Protein AF-A0A1H3CFW6-F1 (afdb_monomer)

Solvent-accessible surface area (backbone atoms only — not comparable to full-atom values): 15745 Å² total; per-residue (Å²): 138,82,84,82,84,81,86,79,82,83,81,81,80,82,81,78,76,84,77,74,71,79,82,72,64,72,71,38,71,25,34,34,40,36,38,48,78,86,46,78,50,73,47,56,18,36,34,30,71,43,81,79,81,12,34,37,38,30,43,72,88,68,60,55,68,91,78,11,64,35,43,35,41,46,50,79,50,93,60,31,26,34,37,36,32,73,71,73,50,68,42,51,66,23,34,54,43,93,56,78,53,26,36,37,32,70,62,35,36,42,31,56,38,40,63,72,59,70,78,67,72,81,46,80,56,69,84,78,79,51,74,73,52,49,71,63,32,42,63,35,39,74,61,92,45,28,36,33,36,36,36,67,49,79,54,42,80,79,49,67,48,32,95,82,34,51,38,40,29,29,35,31,47,33,31,44,30,68,49,79,30,88,77,74,79,72,92,56,79,69,88,87,66,67,52,28,34,80,44,78,48,39,35,32,46,21,86,59,57,34,26,36,50,42,97,88,53,23,30,38,23,45,44,42,48,68,65,52,77,62,43,31,36,53,49,32,52,45,41,55,53,63,43,76,84,55,69,81,48,50,62,62,35,30,60,75,62,70,51,57,71,28,95,54,42,70,41,73,26,78,26,69,70,61,61,30,47,129

Structure (mmCIF, N/CA/C/O backbone):
data_AF-A0A1H3CFW6-F1
#
_entry.id   AF-A0A1H3CFW6-F1
#
loop_
_atom_site.group_PDB
_atom_site.id
_atom_site.type_symbol
_atom_site.label_atom_id
_atom_site.label_alt_id
_atom_site.label_comp_id
_atom_site.label_asym_id
_atom_site.label_entity_id
_atom_site.label_seq_id
_atom_site.pdbx_PDB_ins_code
_atom_site.Cartn_x
_atom_site.Cartn_y
_atom_site.Cartn_z
_atom_site.occupancy
_atom_site.B_iso_or_equiv
_atom_site.auth_seq_id
_atom_site.auth_comp_id
_atom_site.auth_asym_id
_atom_site.auth_atom_id
_atom_site.pdbx_PDB_model_num
ATOM 1 N N . MET A 1 1 ? 77.266 10.808 40.961 1.00 42.78 1 MET A N 1
ATOM 2 C CA . MET A 1 1 ? 76.033 11.608 40.807 1.00 42.78 1 MET A CA 1
ATOM 3 C C . MET A 1 1 ? 75.181 10.918 39.762 1.00 42.78 1 MET A C 1
ATOM 5 O O . MET A 1 1 ? 75.554 10.871 38.600 1.00 42.78 1 MET A O 1
ATOM 9 N N . THR A 1 2 ? 74.154 10.226 40.233 1.00 41.19 2 THR A N 1
ATOM 10 C CA . THR A 1 2 ? 73.303 9.289 39.495 1.00 41.19 2 THR A CA 1
ATOM 11 C C . THR A 1 2 ? 72.239 10.028 38.667 1.00 41.19 2 THR A C 1
ATOM 13 O O . THR A 1 2 ? 71.719 11.045 39.130 1.00 41.19 2 THR A O 1
ATOM 16 N N . PRO A 1 3 ? 71.921 9.562 37.444 1.00 46.06 3 PRO A N 1
ATOM 17 C CA . PRO A 1 3 ? 71.022 10.262 36.530 1.00 46.06 3 PRO A CA 1
ATOM 18 C C . PRO A 1 3 ? 69.547 10.086 36.922 1.00 46.06 3 PRO A C 1
ATOM 20 O O . PRO A 1 3 ? 69.118 9.012 37.344 1.00 46.06 3 PRO A O 1
ATOM 23 N N . ARG A 1 4 ? 68.770 11.165 36.768 1.00 41.88 4 ARG A N 1
ATOM 24 C CA . ARG A 1 4 ? 67.307 11.194 36.927 1.00 41.88 4 ARG A CA 1
ATOM 25 C C . ARG A 1 4 ? 66.632 10.500 35.734 1.00 41.88 4 ARG A C 1
ATOM 27 O O . ARG A 1 4 ? 67.026 10.784 34.604 1.00 41.88 4 ARG A O 1
ATOM 34 N N . PRO A 1 5 ? 65.611 9.652 35.945 1.00 49.28 5 PRO A N 1
ATOM 35 C CA . PRO A 1 5 ? 64.883 9.027 34.852 1.00 49.28 5 PRO A CA 1
ATOM 36 C C . PRO A 1 5 ? 63.850 9.995 34.260 1.00 49.28 5 PRO A C 1
ATOM 38 O O . PRO A 1 5 ? 63.053 10.610 34.968 1.00 49.28 5 PRO A O 1
ATOM 41 N N . THR A 1 6 ? 63.891 10.115 32.938 1.00 48.91 6 THR A N 1
ATOM 42 C CA . THR A 1 6 ? 62.950 10.849 32.094 1.00 48.91 6 THR A CA 1
ATOM 43 C C . THR A 1 6 ? 61.614 10.100 32.051 1.00 48.91 6 THR A C 1
ATOM 45 O O . THR A 1 6 ? 61.552 8.962 31.591 1.00 48.91 6 THR A O 1
ATOM 48 N N . LEU A 1 7 ? 60.542 10.730 32.538 1.00 42.78 7 LEU A N 1
ATOM 49 C CA . LEU A 1 7 ? 59.163 10.250 32.406 1.00 42.78 7 LEU A CA 1
ATOM 50 C C . LEU A 1 7 ? 58.724 10.366 30.939 1.00 42.78 7 LEU A C 1
ATOM 52 O O . LEU A 1 7 ? 58.437 11.459 30.454 1.00 42.78 7 LEU A O 1
ATOM 56 N N . LEU A 1 8 ? 58.685 9.235 30.234 1.00 43.19 8 LEU A N 1
ATOM 57 C CA . LEU A 1 8 ? 58.064 9.112 28.917 1.00 43.19 8 LEU A CA 1
ATOM 58 C C . LEU A 1 8 ? 56.549 8.936 29.123 1.00 43.19 8 LEU A C 1
ATOM 60 O O . LEU A 1 8 ? 56.094 7.885 29.572 1.00 43.19 8 LEU A O 1
ATOM 64 N N . ALA A 1 9 ? 55.770 9.981 28.847 1.00 42.53 9 ALA A N 1
ATOM 65 C CA . ALA A 1 9 ? 54.313 9.916 28.852 1.00 42.53 9 ALA A CA 1
ATOM 66 C C . ALA A 1 9 ? 53.834 9.115 27.629 1.00 42.53 9 ALA A C 1
ATOM 68 O O . ALA A 1 9 ? 53.993 9.548 26.489 1.00 42.53 9 ALA A O 1
ATOM 69 N N . LEU A 1 10 ? 53.275 7.930 27.876 1.00 43.97 10 LEU A N 1
ATOM 70 C CA . LEU A 1 10 ? 52.685 7.057 26.866 1.00 43.97 10 LEU A CA 1
ATOM 71 C C . LEU A 1 10 ? 51.228 7.495 26.620 1.00 43.97 10 LEU A C 1
ATOM 73 O O . LEU A 1 10 ? 50.329 7.153 27.384 1.00 43.97 10 LEU A O 1
ATOM 77 N N . THR A 1 11 ? 50.978 8.275 25.572 1.00 43.88 11 THR A N 1
ATOM 78 C CA . THR A 1 11 ? 49.623 8.570 25.081 1.00 43.88 11 THR A CA 1
ATOM 79 C C . THR A 1 11 ? 49.134 7.410 24.213 1.00 43.88 11 THR A C 1
ATOM 81 O O . THR A 1 11 ? 49.467 7.304 23.036 1.00 43.88 11 THR A O 1
ATOM 84 N N . ILE A 1 12 ? 48.332 6.517 24.797 1.00 49.53 12 ILE A N 1
ATOM 85 C CA . ILE A 1 12 ? 47.592 5.486 24.060 1.00 49.53 12 ILE A CA 1
ATOM 86 C C . ILE A 1 12 ? 46.358 6.155 23.441 1.00 49.53 12 ILE A C 1
ATOM 88 O O . ILE A 1 12 ? 45.386 6.453 24.134 1.00 49.53 12 ILE A O 1
ATOM 92 N N . ALA A 1 13 ? 46.405 6.418 22.135 1.00 46.22 13 ALA A N 1
ATOM 93 C CA . ALA A 1 13 ? 45.241 6.834 21.362 1.00 46.22 13 ALA A CA 1
ATOM 94 C C . ALA A 1 13 ? 44.307 5.629 21.160 1.00 46.22 13 ALA A C 1
ATOM 96 O O . ALA A 1 13 ? 44.616 4.698 20.415 1.00 46.22 13 ALA A O 1
ATOM 97 N N . LEU A 1 14 ? 43.167 5.644 21.852 1.00 42.59 14 LEU A N 1
ATOM 98 C CA . LEU A 1 14 ? 42.096 4.661 21.722 1.00 42.59 14 LEU A CA 1
ATOM 99 C C . LEU A 1 14 ? 41.335 4.920 20.405 1.00 42.59 14 LEU A C 1
ATOM 101 O O . LEU A 1 14 ? 40.397 5.711 20.352 1.00 42.59 14 LEU A O 1
ATOM 105 N N . LEU A 1 15 ? 41.762 4.276 19.318 1.00 42.66 15 LEU A N 1
ATOM 106 C CA . LEU A 1 15 ? 40.992 4.191 18.075 1.00 42.66 15 LEU A CA 1
ATOM 107 C C . LEU A 1 15 ? 39.839 3.200 18.286 1.00 42.66 15 LEU A C 1
ATOM 109 O O . LEU A 1 15 ? 39.981 1.999 18.065 1.00 42.66 15 LEU A O 1
ATOM 113 N N . ALA A 1 16 ? 38.694 3.704 18.750 1.00 44.69 16 ALA A N 1
ATOM 114 C CA . ALA A 1 16 ? 37.444 2.956 18.756 1.00 44.69 16 ALA A CA 1
ATOM 115 C C . ALA A 1 16 ? 36.991 2.741 17.303 1.00 44.69 16 ALA A C 1
ATOM 117 O O . ALA A 1 16 ? 36.474 3.644 16.647 1.00 44.69 16 ALA A O 1
ATOM 118 N N . GLY A 1 17 ? 37.236 1.535 16.789 1.00 39.22 17 GLY A N 1
ATOM 119 C CA . GLY A 1 17 ? 36.729 1.086 15.501 1.00 39.22 17 GLY A CA 1
ATOM 120 C C . GLY A 1 17 ? 35.203 1.066 15.509 1.00 39.22 17 GLY A C 1
ATOM 121 O O . GLY A 1 17 ? 34.589 0.189 16.118 1.00 39.22 17 GLY A O 1
ATOM 122 N N . LEU A 1 18 ? 34.599 2.022 14.804 1.00 42.69 18 LEU A N 1
ATOM 123 C CA . LEU A 1 18 ? 33.200 1.993 14.387 1.00 42.69 18 LEU A CA 1
ATOM 124 C C . LEU A 1 18 ? 33.000 0.798 13.448 1.00 42.69 18 LEU A C 1
ATOM 126 O O . LEU A 1 18 ? 33.097 0.901 12.227 1.00 42.69 18 LEU A O 1
ATOM 130 N N . SER A 1 19 ? 32.749 -0.363 14.043 1.00 38.09 19 SER A N 1
ATOM 131 C CA . SER A 1 19 ? 32.315 -1.565 13.342 1.00 38.09 19 SER A CA 1
ATOM 132 C C . SER A 1 19 ? 30.834 -1.391 13.022 1.00 38.09 19 SER A C 1
ATOM 134 O O . SER A 1 19 ? 29.972 -1.898 13.732 1.00 38.09 19 SER A O 1
ATOM 136 N N . GLY A 1 20 ? 30.529 -0.595 11.996 1.00 35.69 20 GLY A N 1
ATOM 137 C CA . GLY A 1 20 ? 29.178 -0.508 11.459 1.00 35.69 20 GLY A CA 1
ATOM 138 C C . GLY A 1 20 ? 28.797 -1.865 10.881 1.00 35.69 20 GLY A C 1
ATOM 139 O O . GLY A 1 20 ? 29.236 -2.218 9.788 1.00 35.69 20 GLY A O 1
ATOM 140 N N . THR A 1 21 ? 28.009 -2.650 11.613 1.00 35.66 21 THR A N 1
ATOM 141 C CA . THR A 1 21 ? 27.334 -3.809 11.031 1.00 35.66 21 THR A CA 1
ATOM 142 C C . THR A 1 21 ? 26.457 -3.294 9.892 1.00 35.66 21 THR A C 1
ATOM 144 O O . THR A 1 21 ? 25.640 -2.401 10.139 1.00 35.66 21 THR A O 1
ATOM 147 N N . PRO A 1 22 ? 26.606 -3.790 8.651 1.00 35.53 22 PRO A N 1
ATOM 148 C CA . PRO A 1 22 ? 25.714 -3.390 7.578 1.00 35.53 22 PRO A CA 1
ATOM 149 C C . PRO A 1 22 ? 24.291 -3.770 7.986 1.00 35.53 22 PRO A C 1
ATOM 151 O O . PRO A 1 22 ? 24.005 -4.937 8.251 1.00 35.53 22 PRO A O 1
ATOM 154 N N . VAL A 1 23 ? 23.412 -2.772 8.067 1.00 37.81 23 VAL A N 1
ATOM 155 C CA . VAL A 1 23 ? 21.975 -2.981 8.236 1.00 37.81 23 VAL A CA 1
ATOM 156 C C . VAL A 1 23 ? 21.499 -3.726 6.992 1.00 37.81 23 VAL A C 1
ATOM 158 O O . VAL A 1 23 ? 21.349 -3.145 5.918 1.00 37.81 23 VAL A O 1
ATOM 161 N N . VAL A 1 24 ? 21.338 -5.043 7.109 1.00 37.97 24 VAL A N 1
ATOM 162 C CA . VAL A 1 24 ? 20.649 -5.843 6.099 1.00 37.97 24 VAL A CA 1
ATOM 163 C C . VAL A 1 24 ? 19.180 -5.458 6.206 1.00 37.97 24 VAL A C 1
ATOM 165 O O . VAL A 1 24 ? 18.566 -5.664 7.251 1.00 37.97 24 VAL A O 1
ATOM 168 N N . ALA A 1 25 ? 18.638 -4.843 5.155 1.00 42.91 25 ALA A N 1
ATOM 169 C CA . ALA A 1 25 ? 17.231 -4.470 5.110 1.00 42.91 25 ALA A CA 1
ATOM 170 C C . ALA A 1 25 ? 16.357 -5.708 5.372 1.00 42.91 25 ALA A C 1
ATOM 172 O O . ALA A 1 25 ? 16.520 -6.742 4.718 1.00 42.91 25 ALA A O 1
ATOM 173 N N . ALA A 1 26 ? 15.464 -5.614 6.359 1.00 42.38 26 ALA A N 1
ATOM 174 C CA . ALA A 1 26 ? 14.575 -6.707 6.727 1.00 42.38 26 ALA A CA 1
ATOM 175 C C . ALA A 1 26 ? 13.602 -7.038 5.573 1.00 42.38 26 ALA A C 1
ATOM 177 O O . ALA A 1 26 ? 13.196 -6.135 4.838 1.00 42.38 26 ALA A O 1
ATOM 178 N N . PRO A 1 27 ? 13.220 -8.316 5.386 1.00 52.34 27 PRO A N 1
ATOM 179 C CA . PRO A 1 27 ? 12.255 -8.710 4.365 1.00 52.34 27 PRO A CA 1
ATOM 180 C C . PRO A 1 27 ? 10.873 -8.082 4.623 1.00 52.34 27 PRO A C 1
ATOM 182 O O . PRO A 1 27 ? 10.265 -8.306 5.667 1.00 52.34 27 PRO A O 1
ATOM 185 N N . GLN A 1 28 ? 10.373 -7.336 3.643 1.00 63.59 28 GLN A N 1
ATOM 186 C CA . GLN A 1 28 ? 9.093 -6.628 3.627 1.00 63.59 28 GLN A CA 1
ATOM 187 C C . GLN A 1 28 ? 7.981 -7.525 3.065 1.00 63.59 28 GLN A C 1
ATOM 189 O O . GLN A 1 28 ? 8.249 -8.430 2.276 1.00 63.59 28 GLN A O 1
ATOM 194 N N . ALA A 1 29 ? 6.733 -7.305 3.477 1.00 68.56 29 ALA A N 1
ATOM 195 C CA . ALA A 1 29 ? 5.582 -7.975 2.872 1.00 68.56 29 ALA A CA 1
ATOM 196 C C . ALA A 1 29 ? 5.245 -7.323 1.521 1.00 68.56 29 ALA A C 1
ATOM 198 O O . ALA A 1 29 ? 5.252 -6.100 1.419 1.00 68.56 29 ALA A O 1
ATOM 199 N N . ALA A 1 30 ? 4.947 -8.135 0.510 1.00 77.31 30 ALA A N 1
ATOM 200 C CA . ALA A 1 30 ? 4.574 -7.717 -0.839 1.00 77.31 30 ALA A CA 1
ATOM 201 C C . ALA A 1 30 ? 3.538 -8.682 -1.438 1.00 77.31 30 ALA A C 1
ATOM 203 O O . ALA A 1 30 ? 3.341 -9.791 -0.939 1.00 77.31 30 ALA A O 1
ATOM 204 N N . LEU A 1 31 ? 2.892 -8.273 -2.527 1.00 75.81 31 LEU A N 1
ATOM 205 C CA . LEU A 1 31 ? 2.119 -9.152 -3.400 1.00 75.81 31 LEU A CA 1
ATOM 206 C C . LEU A 1 31 ? 2.949 -9.444 -4.647 1.00 75.81 31 LEU A C 1
ATOM 208 O O . LEU A 1 31 ? 3.327 -8.538 -5.392 1.00 75.81 31 LEU A O 1
ATOM 212 N N . CYS A 1 32 ? 3.245 -10.719 -4.868 1.00 84.69 32 CYS A N 1
ATOM 213 C CA . CYS A 1 32 ? 4.001 -11.163 -6.025 1.00 84.69 32 CYS A CA 1
ATOM 214 C C . CYS A 1 32 ? 3.077 -11.798 -7.054 1.00 84.69 32 CYS A C 1
ATOM 216 O O . CYS A 1 32 ? 2.190 -12.580 -6.721 1.00 84.69 32 CYS A O 1
ATOM 218 N N . GLU A 1 33 ? 3.359 -11.521 -8.319 1.00 89.75 33 GLU A N 1
ATOM 219 C CA . GLU A 1 33 ? 2.819 -12.242 -9.461 1.00 89.75 33 GLU A CA 1
ATOM 220 C C . GLU A 1 33 ? 3.987 -12.690 -10.331 1.00 89.75 33 GLU A C 1
ATOM 222 O O . GLU A 1 33 ? 4.760 -11.874 -10.833 1.00 89.75 33 GLU A O 1
ATOM 227 N N . VAL A 1 34 ? 4.124 -13.997 -10.516 1.00 92.31 34 VAL A N 1
ATOM 228 C CA . VAL A 1 34 ? 5.193 -14.599 -11.303 1.00 92.31 34 VAL A CA 1
ATOM 229 C C . VAL A 1 34 ? 4.586 -15.509 -12.354 1.00 92.31 34 VAL A C 1
ATOM 231 O O . VAL A 1 34 ? 3.900 -16.474 -12.033 1.00 92.31 34 VAL A O 1
ATOM 234 N N . THR A 1 35 ? 4.870 -15.233 -13.622 1.00 93.06 35 THR A N 1
ATOM 235 C CA . THR A 1 35 ? 4.550 -16.142 -14.726 1.00 93.06 35 THR A CA 1
ATOM 236 C C . THR A 1 35 ? 5.836 -16.793 -15.204 1.00 93.06 35 THR A C 1
ATOM 238 O O . THR A 1 35 ? 6.727 -16.101 -15.688 1.00 93.06 35 THR A O 1
ATOM 241 N N . LEU A 1 36 ? 5.941 -18.114 -15.079 1.00 91.88 36 LEU A N 1
ATOM 242 C CA . LEU A 1 36 ? 7.114 -18.896 -15.463 1.00 91.88 36 LEU A CA 1
ATOM 243 C C . LEU A 1 36 ? 6.693 -20.034 -16.394 1.00 91.88 36 LEU A C 1
ATOM 245 O O . LEU A 1 36 ? 5.936 -20.916 -15.999 1.00 91.88 36 LEU A O 1
ATOM 249 N N . GLY A 1 37 ? 7.186 -20.026 -17.635 1.00 84.25 37 GLY A N 1
ATOM 250 C CA . GLY A 1 37 ? 6.887 -21.088 -18.607 1.00 84.25 37 GLY A CA 1
ATOM 251 C C . GLY A 1 37 ? 5.387 -21.293 -18.873 1.00 84.25 37 GLY A C 1
ATOM 252 O O . GLY A 1 37 ? 4.967 -22.407 -19.163 1.00 84.25 37 GLY A O 1
ATOM 253 N N . GLY A 1 38 ? 4.578 -20.238 -18.723 1.00 78.00 38 GLY A N 1
ATOM 254 C CA . GLY A 1 38 ? 3.117 -20.280 -18.861 1.00 78.00 38 GLY A CA 1
ATOM 255 C C . GLY A 1 38 ? 2.351 -20.623 -17.578 1.00 78.00 38 GLY A C 1
ATOM 256 O O . GLY A 1 38 ? 1.141 -20.423 -17.538 1.00 78.00 38 GLY A O 1
ATOM 257 N N . ALA A 1 39 ? 3.023 -21.075 -16.515 1.00 82.44 39 ALA A N 1
ATOM 258 C CA . ALA A 1 39 ? 2.408 -21.262 -15.204 1.00 82.44 39 ALA A CA 1
ATOM 259 C C . ALA A 1 39 ? 2.431 -19.951 -14.408 1.00 82.44 39 ALA A C 1
ATOM 261 O O . ALA A 1 39 ? 3.459 -19.274 -14.351 1.00 82.44 39 ALA A O 1
ATOM 262 N N . ARG A 1 40 ? 1.308 -19.613 -13.773 1.00 87.00 40 ARG A N 1
ATOM 263 C CA . ARG A 1 40 ? 1.159 -18.422 -12.934 1.00 87.00 40 ARG A CA 1
ATOM 264 C C . ARG A 1 40 ? 1.236 -18.794 -11.453 1.00 87.00 40 ARG A C 1
ATOM 266 O O . ARG A 1 40 ? 0.593 -19.744 -11.014 1.00 87.00 40 ARG A O 1
ATOM 273 N N . ILE A 1 41 ? 2.025 -18.035 -10.703 1.00 84.75 41 ILE A N 1
ATOM 274 C CA . ILE A 1 41 ? 2.177 -18.116 -9.252 1.00 84.75 41 ILE A CA 1
ATOM 275 C C . ILE A 1 41 ? 1.923 -16.713 -8.712 1.00 84.75 41 ILE A C 1
ATOM 277 O O . ILE A 1 41 ? 2.712 -15.808 -8.967 1.00 84.75 41 ILE A O 1
ATOM 281 N N . ASP A 1 42 ? 0.839 -16.530 -7.972 1.00 80.12 42 ASP A N 1
ATOM 282 C CA . ASP A 1 42 ? 0.505 -15.253 -7.348 1.00 80.12 42 ASP A CA 1
ATOM 283 C C . ASP A 1 42 ? 0.147 -15.410 -5.869 1.00 80.12 42 ASP A C 1
ATOM 285 O O . ASP A 1 42 ? -0.251 -16.493 -5.425 1.00 80.12 42 ASP A O 1
ATOM 289 N N . GLY A 1 43 ? 0.373 -14.346 -5.099 1.00 64.06 43 GLY A N 1
ATOM 290 C CA . GLY A 1 43 ? 0.043 -14.265 -3.678 1.00 64.06 43 GLY A CA 1
ATOM 291 C C . GLY A 1 43 ? 1.069 -13.485 -2.848 1.00 64.06 43 GLY A C 1
ATOM 292 O O . GLY A 1 43 ? 2.013 -12.908 -3.399 1.00 64.06 43 GLY A O 1
ATOM 293 N N . PRO A 1 44 ? 0.900 -13.473 -1.514 1.00 70.06 44 PRO A N 1
ATOM 294 C CA . PRO A 1 44 ? 1.822 -12.813 -0.600 1.00 70.06 44 PRO A CA 1
ATOM 295 C C . PRO A 1 44 ? 3.245 -13.369 -0.696 1.00 70.06 44 PRO A C 1
ATOM 297 O O . PRO A 1 44 ? 3.471 -14.582 -0.804 1.00 70.06 44 PRO A O 1
ATOM 300 N N . CYS A 1 45 ? 4.215 -12.467 -0.650 1.00 79.69 45 CYS A N 1
ATOM 301 C CA . CYS A 1 45 ? 5.624 -12.791 -0.706 1.00 79.69 45 CYS A CA 1
ATOM 302 C C . CYS A 1 45 ? 6.450 -11.883 0.208 1.00 79.69 45 CYS A C 1
ATOM 304 O O . CYS A 1 45 ? 6.116 -10.729 0.475 1.00 79.69 45 CYS A O 1
ATOM 306 N N . ARG A 1 46 ? 7.599 -12.402 0.636 1.00 83.62 46 ARG A N 1
ATOM 307 C CA . ARG A 1 46 ? 8.676 -11.620 1.236 1.00 83.62 46 ARG A CA 1
ATOM 308 C C . ARG A 1 46 ? 9.496 -10.971 0.141 1.00 83.62 46 ARG A C 1
ATOM 310 O O . ARG A 1 46 ? 10.096 -11.684 -0.658 1.00 83.62 46 ARG A O 1
ATOM 317 N N . PHE A 1 47 ? 9.567 -9.651 0.165 1.00 84.81 47 PHE A N 1
ATOM 318 C CA . PHE A 1 47 ? 10.426 -8.821 -0.661 1.00 84.81 47 PHE A CA 1
ATOM 319 C C . PHE A 1 47 ? 11.647 -8.370 0.142 1.00 84.81 47 PHE A C 1
ATOM 321 O O . PHE A 1 47 ? 11.518 -7.802 1.220 1.00 84.81 47 PHE A O 1
ATOM 328 N N . THR A 1 48 ? 12.854 -8.610 -0.356 1.00 85.56 48 THR A N 1
ATOM 329 C CA . THR A 1 48 ? 14.088 -8.128 0.276 1.00 85.56 48 THR A CA 1
ATOM 330 C C . THR A 1 48 ? 14.775 -7.144 -0.665 1.00 85.56 48 THR A C 1
ATOM 332 O O . THR A 1 48 ? 15.342 -7.572 -1.676 1.00 85.56 48 THR A O 1
ATOM 335 N N . PRO A 1 49 ? 14.728 -5.831 -0.379 1.00 78.56 49 PRO A N 1
ATOM 336 C CA . PRO A 1 49 ? 15.380 -4.844 -1.224 1.00 78.56 49 PRO A CA 1
ATOM 337 C C . PRO A 1 49 ? 16.902 -4.983 -1.152 1.00 78.56 49 PRO A C 1
ATOM 339 O O . PRO A 1 49 ? 17.487 -5.275 -0.108 1.00 78.56 49 PRO A O 1
ATOM 342 N N . ARG A 1 50 ? 17.559 -4.735 -2.283 1.00 84.50 50 ARG A N 1
ATOM 343 C CA . ARG A 1 50 ? 19.016 -4.710 -2.438 1.00 84.50 50 ARG A CA 1
ATOM 344 C C . ARG A 1 50 ? 19.447 -3.413 -3.131 1.00 84.50 50 ARG A C 1
ATOM 346 O O . ARG A 1 50 ? 18.641 -2.623 -3.625 1.00 84.50 50 ARG A O 1
ATOM 353 N N . LYS A 1 51 ? 20.757 -3.160 -3.150 1.00 72.69 51 LYS A N 1
ATOM 354 C CA . LYS A 1 51 ? 21.330 -1.920 -3.695 1.00 72.69 51 LYS A CA 1
ATOM 355 C C . LYS A 1 51 ? 20.935 -1.707 -5.166 1.00 72.69 51 LYS A C 1
ATOM 357 O O . LYS A 1 51 ? 20.923 -2.644 -5.965 1.00 72.69 51 LYS A O 1
ATOM 362 N N . GLY A 1 52 ? 20.661 -0.451 -5.525 1.00 73.25 52 GLY A N 1
ATOM 363 C CA . GLY A 1 52 ? 20.411 -0.040 -6.911 1.00 73.25 52 GLY A CA 1
ATOM 364 C C . GLY A 1 52 ? 19.044 -0.452 -7.467 1.00 73.25 52 GLY A C 1
ATOM 365 O O . GLY A 1 52 ? 18.909 -0.581 -8.679 1.00 73.25 52 GLY A O 1
ATOM 366 N N . GLY A 1 53 ? 18.050 -0.696 -6.606 1.00 76.31 53 GLY A N 1
ATOM 367 C CA . GLY A 1 53 ? 16.718 -1.161 -7.018 1.00 76.31 53 GLY A CA 1
ATOM 368 C C . GLY A 1 53 ? 16.657 -2.655 -7.355 1.00 76.31 53 GLY A C 1
ATOM 369 O O . GLY A 1 53 ? 15.641 -3.130 -7.857 1.00 76.31 53 GLY A O 1
ATOM 370 N N . SER A 1 54 ? 17.744 -3.384 -7.091 1.00 87.44 54 SER A N 1
ATOM 371 C CA . SER A 1 54 ? 17.781 -4.847 -7.101 1.00 87.44 54 SER A CA 1
ATOM 372 C C . SER A 1 54 ? 16.958 -5.393 -5.936 1.00 87.44 54 SER A C 1
ATOM 374 O O . SER A 1 54 ? 16.786 -4.708 -4.930 1.00 87.44 54 SER A O 1
ATOM 376 N N . PHE A 1 55 ? 16.475 -6.627 -6.027 1.00 92.06 55 PHE A N 1
ATOM 377 C CA . PHE A 1 55 ? 15.701 -7.235 -4.944 1.00 92.06 55 PHE A CA 1
ATOM 378 C C . PHE A 1 55 ? 15.697 -8.758 -5.011 1.00 92.06 55 PHE A C 1
ATOM 380 O O . PHE A 1 55 ? 16.124 -9.344 -6.007 1.00 92.06 55 PHE A O 1
ATOM 387 N N . ASP A 1 56 ? 15.199 -9.372 -3.944 1.00 94.62 56 ASP A N 1
ATOM 388 C CA . ASP A 1 56 ? 14.840 -10.783 -3.870 1.00 94.62 56 ASP A CA 1
ATOM 389 C C . ASP A 1 56 ? 13.366 -10.948 -3.483 1.00 94.62 56 ASP A C 1
ATOM 391 O O . ASP A 1 56 ? 12.834 -10.135 -2.728 1.00 94.62 56 ASP A O 1
ATOM 395 N N . ILE A 1 57 ? 12.726 -12.023 -3.951 1.00 94.50 57 ILE A N 1
ATOM 396 C CA . ILE A 1 57 ? 11.387 -12.432 -3.512 1.00 94.50 57 ILE A CA 1
ATOM 397 C C . ILE A 1 57 ? 11.319 -13.906 -3.107 1.00 94.50 57 ILE A C 1
ATOM 399 O O . ILE A 1 57 ? 12.020 -14.752 -3.671 1.00 94.50 57 ILE A O 1
ATOM 403 N N . ARG A 1 58 ? 10.430 -14.220 -2.160 1.00 93.56 58 ARG A N 1
ATOM 404 C CA . ARG A 1 58 ? 10.046 -15.585 -1.760 1.00 93.56 58 ARG A CA 1
ATOM 405 C C . ARG A 1 58 ? 8.561 -15.634 -1.405 1.00 93.56 58 ARG A C 1
ATOM 407 O O . ARG A 1 58 ? 8.118 -14.785 -0.643 1.00 93.56 58 ARG A O 1
ATOM 414 N N . MET A 1 59 ? 7.814 -16.624 -1.895 1.00 86.31 59 MET A N 1
ATOM 415 C CA . MET A 1 59 ? 6.398 -16.789 -1.527 1.00 86.31 59 MET A CA 1
ATOM 416 C C . MET A 1 59 ? 6.254 -17.135 -0.040 1.00 86.31 59 MET A C 1
ATOM 418 O O . MET A 1 59 ? 7.012 -17.960 0.474 1.00 86.31 59 MET A O 1
ATOM 422 N N . ASP A 1 60 ? 5.282 -16.531 0.646 1.00 77.81 60 ASP A N 1
ATOM 423 C CA . ASP A 1 60 ? 5.052 -16.786 2.078 1.00 77.81 60 ASP A CA 1
ATOM 424 C C . ASP A 1 60 ? 4.530 -18.204 2.352 1.00 77.81 60 ASP A C 1
ATOM 426 O O . ASP A 1 60 ? 4.832 -18.790 3.389 1.00 77.81 60 ASP A O 1
ATOM 430 N N . ASP A 1 61 ? 3.800 -18.789 1.401 1.00 73.12 61 ASP A N 1
ATOM 431 C CA . ASP A 1 61 ? 3.277 -20.159 1.479 1.00 73.12 61 ASP A CA 1
ATOM 432 C C . ASP A 1 61 ? 4.296 -21.246 1.091 1.00 73.12 61 ASP A C 1
ATOM 434 O O . ASP A 1 61 ? 3.969 -22.433 1.048 1.00 73.12 61 ASP A O 1
ATOM 438 N N . GLY A 1 62 ? 5.539 -20.854 0.795 1.00 80.88 62 GLY A N 1
ATOM 439 C CA . GLY A 1 62 ? 6.620 -21.772 0.447 1.00 80.88 62 GLY A CA 1
ATOM 440 C C . GLY A 1 62 ? 6.578 -22.322 -0.982 1.00 80.88 62 GLY A C 1
ATOM 441 O O . GLY A 1 62 ? 7.428 -23.152 -1.324 1.00 80.88 62 GLY A O 1
ATOM 442 N N . ARG A 1 63 ? 5.649 -21.877 -1.845 1.00 87.31 63 ARG A N 1
ATOM 443 C CA . ARG A 1 63 ? 5.675 -22.231 -3.274 1.00 87.31 63 ARG A CA 1
ATOM 444 C C . ARG A 1 63 ? 6.986 -21.776 -3.926 1.00 87.31 63 ARG A C 1
ATOM 446 O O . ARG A 1 63 ? 7.521 -20.708 -3.636 1.00 87.31 63 ARG A O 1
ATOM 453 N N . ARG A 1 64 ? 7.497 -22.612 -4.836 1.00 91.88 64 ARG A N 1
ATOM 454 C CA . ARG A 1 64 ? 8.786 -22.426 -5.525 1.00 91.88 64 ARG A CA 1
ATOM 455 C C . ARG A 1 64 ? 8.608 -21.959 -6.970 1.00 91.88 64 ARG A C 1
ATOM 457 O O . ARG A 1 64 ? 7.676 -22.368 -7.658 1.00 91.88 64 ARG A O 1
ATOM 464 N N . PHE A 1 65 ? 9.574 -21.196 -7.471 1.00 90.62 65 PHE A N 1
ATOM 465 C CA . PHE A 1 65 ? 9.627 -20.673 -8.838 1.00 90.62 65 PHE A CA 1
ATOM 466 C C . PHE A 1 65 ? 10.342 -21.660 -9.770 1.00 90.62 65 PHE A C 1
ATOM 468 O O . PHE A 1 65 ? 11.529 -21.527 -10.067 1.00 90.62 65 PHE A O 1
ATOM 475 N N . GLY A 1 66 ? 9.636 -22.715 -10.188 1.00 82.44 66 GLY A N 1
ATOM 476 C CA . GLY A 1 66 ? 10.200 -23.744 -11.073 1.00 82.44 66 GLY A CA 1
ATOM 477 C C . GLY A 1 66 ? 11.413 -24.476 -10.485 1.00 82.44 66 GLY A C 1
ATOM 478 O O . GLY A 1 66 ? 12.306 -24.861 -11.239 1.00 82.44 66 GLY A O 1
ATOM 479 N N . GLY A 1 67 ? 11.449 -24.633 -9.158 1.00 86.62 67 GLY A N 1
ATOM 480 C CA . GLY A 1 67 ? 12.537 -25.265 -8.401 1.00 86.62 67 GLY A CA 1
ATOM 481 C C . GLY A 1 67 ? 13.259 -24.315 -7.442 1.00 86.62 67 GLY A C 1
ATOM 482 O O . GLY A 1 67 ? 13.709 -24.751 -6.385 1.00 86.62 67 GLY A O 1
ATOM 483 N N . ALA A 1 68 ? 13.289 -23.014 -7.741 1.00 91.94 68 ALA A N 1
ATOM 484 C CA . ALA A 1 68 ? 13.929 -22.015 -6.889 1.00 91.94 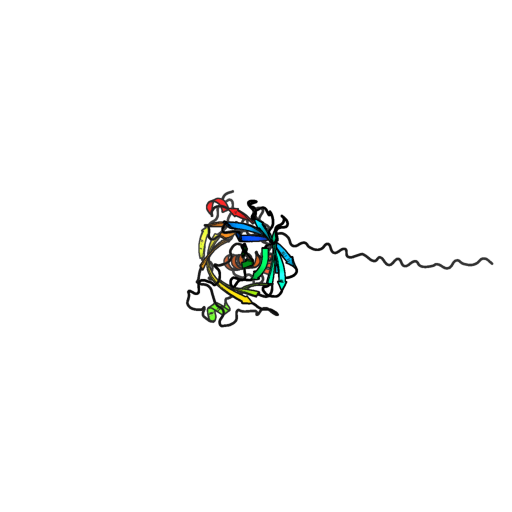68 ALA A CA 1
ATOM 485 C C . ALA A 1 68 ? 13.037 -21.596 -5.705 1.00 91.94 68 ALA A C 1
ATOM 487 O O . ALA A 1 68 ? 11.858 -21.301 -5.880 1.00 91.94 68 ALA A O 1
ATOM 488 N N . GLU A 1 69 ? 13.601 -21.512 -4.499 1.00 93.88 69 GLU A N 1
ATOM 489 C CA . GLU A 1 69 ? 12.922 -20.941 -3.320 1.00 93.88 69 GLU A CA 1
ATOM 490 C C . GLU A 1 69 ? 12.887 -19.414 -3.343 1.00 93.88 69 GLU A C 1
ATOM 492 O O . GLU A 1 69 ? 11.996 -18.800 -2.762 1.00 93.88 69 GLU A O 1
ATOM 497 N N . ARG A 1 70 ? 13.881 -18.801 -3.987 1.00 96.06 70 ARG A N 1
ATOM 498 C CA . ARG A 1 70 ? 14.030 -17.353 -4.085 1.00 96.06 70 ARG A CA 1
ATOM 499 C C . ARG A 1 70 ? 14.294 -16.969 -5.526 1.00 96.06 70 ARG A C 1
ATOM 501 O O . ARG A 1 70 ? 15.063 -17.643 -6.214 1.00 96.06 70 ARG A O 1
ATOM 508 N N . LEU A 1 71 ? 13.683 -15.875 -5.94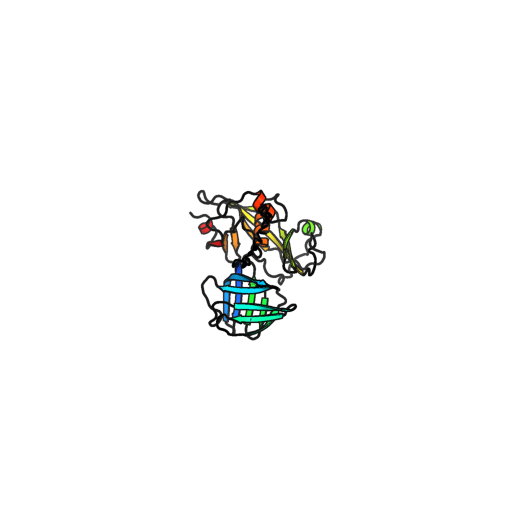9 1.00 96.56 71 LEU A N 1
ATOM 509 C CA . LEU A 1 71 ? 13.928 -15.249 -7.238 1.00 96.56 71 LEU A CA 1
ATOM 510 C C . LEU A 1 71 ? 14.560 -13.878 -7.003 1.00 96.56 71 LEU A C 1
ATOM 512 O O . LEU A 1 71 ? 14.100 -13.120 -6.155 1.00 96.56 71 LEU A O 1
ATOM 516 N N . SER A 1 72 ? 15.630 -13.592 -7.729 1.00 96.56 72 SER A N 1
ATOM 517 C CA . SER A 1 72 ? 16.477 -12.415 -7.557 1.00 96.56 72 SER A CA 1
ATOM 518 C C . SER A 1 72 ? 16.472 -11.589 -8.833 1.00 96.56 72 SER A C 1
ATOM 520 O O . SER A 1 72 ? 16.683 -12.131 -9.921 1.00 96.56 72 SER A O 1
ATOM 522 N N . LEU A 1 73 ? 16.268 -10.281 -8.698 1.00 96.94 73 LEU A N 1
ATOM 523 C CA . LEU A 1 73 ? 16.525 -9.300 -9.746 1.00 96.94 73 LEU A CA 1
ATOM 524 C C . LEU A 1 73 ? 17.771 -8.493 -9.382 1.00 96.94 73 LEU A C 1
ATOM 526 O O . LEU A 1 73 ? 17.781 -7.812 -8.357 1.00 96.94 73 LEU A O 1
ATOM 530 N N . ASP A 1 74 ? 18.780 -8.514 -10.249 1.00 94.31 74 ASP A N 1
ATOM 531 C CA . ASP A 1 74 ? 19.924 -7.601 -10.200 1.00 94.31 74 ASP A CA 1
ATOM 532 C C . ASP A 1 74 ? 19.742 -6.505 -11.252 1.00 94.31 74 ASP A C 1
ATOM 534 O O . ASP A 1 74 ? 19.780 -6.775 -12.455 1.00 94.31 74 ASP A O 1
ATOM 538 N N . VAL A 1 75 ? 19.537 -5.259 -10.830 1.00 91.12 75 VAL A N 1
ATOM 539 C CA . VAL A 1 75 ? 19.417 -4.120 -11.748 1.00 91.12 75 VAL A CA 1
ATOM 540 C C . VAL A 1 75 ? 20.806 -3.725 -12.240 1.00 91.12 75 VAL A C 1
ATOM 542 O O . VAL A 1 75 ? 21.695 -3.387 -11.464 1.00 91.12 75 VAL A O 1
ATOM 545 N N . THR A 1 76 ? 20.990 -3.746 -13.559 1.00 90.25 76 THR A N 1
ATOM 546 C CA . THR A 1 76 ? 22.273 -3.459 -14.220 1.00 90.25 76 THR A CA 1
ATOM 547 C C . THR A 1 76 ? 22.277 -2.111 -14.945 1.00 90.25 76 THR A C 1
ATOM 549 O O . THR A 1 76 ? 23.281 -1.730 -15.539 1.00 90.25 76 THR A O 1
ATOM 552 N N . GLY A 1 77 ? 21.148 -1.399 -14.967 1.00 79.69 77 GLY A N 1
ATOM 553 C CA . GLY A 1 77 ? 21.017 -0.066 -15.552 1.00 79.69 77 GLY A CA 1
ATOM 554 C C . GLY A 1 77 ? 19.557 0.367 -15.677 1.00 79.69 77 GLY A C 1
ATOM 555 O O . GLY A 1 77 ? 18.646 -0.391 -15.345 1.00 79.69 77 GLY A O 1
ATOM 556 N N . LYS A 1 78 ? 19.311 1.579 -16.194 1.00 84.12 78 LYS A N 1
ATOM 557 C CA . LYS A 1 78 ? 17.944 2.112 -16.350 1.00 84.12 78 LYS A CA 1
ATOM 558 C C . LYS A 1 78 ? 17.059 1.129 -17.133 1.00 84.12 78 LYS A C 1
ATOM 560 O O . LYS A 1 78 ? 17.372 0.781 -18.274 1.00 84.12 78 LYS A O 1
ATOM 565 N N . GLY A 1 79 ? 15.997 0.648 -16.480 1.00 85.56 79 GLY A N 1
ATOM 566 C CA . GLY A 1 79 ? 15.036 -0.317 -17.030 1.00 85.56 79 GLY A CA 1
ATOM 567 C C . GLY A 1 79 ? 15.619 -1.682 -17.424 1.00 85.56 79 GLY A C 1
ATOM 568 O O . GLY A 1 79 ? 14.982 -2.412 -18.184 1.00 85.56 79 GLY A O 1
ATOM 569 N N . ARG A 1 80 ? 16.831 -2.028 -16.966 1.00 94.56 80 ARG A N 1
ATOM 570 C CA . ARG A 1 80 ? 17.549 -3.259 -17.331 1.00 94.56 80 ARG A CA 1
ATOM 571 C C . ARG A 1 80 ? 18.073 -3.984 -16.099 1.00 94.56 80 ARG A C 1
ATOM 573 O O . ARG A 1 80 ? 18.653 -3.367 -15.212 1.00 94.56 80 ARG A O 1
ATOM 580 N N . GLY A 1 81 ? 17.926 -5.301 -16.089 1.00 95.38 81 GLY A N 1
ATOM 581 C CA . GLY A 1 81 ? 18.454 -6.148 -15.030 1.00 95.38 81 GLY A CA 1
ATOM 582 C C . GLY A 1 81 ? 18.692 -7.579 -15.485 1.00 95.38 81 GLY A C 1
ATOM 583 O O . GLY A 1 81 ? 18.629 -7.886 -16.678 1.00 95.38 81 GLY A O 1
ATOM 584 N N . ARG A 1 82 ? 18.965 -8.460 -14.529 1.00 96.62 82 ARG A N 1
ATOM 585 C CA . ARG A 1 82 ? 19.115 -9.903 -14.715 1.00 96.62 82 ARG A CA 1
ATOM 586 C C . ARG A 1 82 ? 18.261 -10.627 -13.685 1.00 96.62 82 ARG A C 1
ATOM 588 O O . ARG A 1 82 ? 18.282 -10.254 -12.518 1.00 96.62 82 ARG A O 1
ATOM 595 N N . LEU A 1 83 ? 17.525 -11.642 -14.132 1.00 96.12 83 LEU A N 1
ATOM 596 C CA . LEU A 1 83 ? 16.716 -12.494 -13.262 1.00 96.12 83 LEU A CA 1
ATOM 597 C C . LEU A 1 83 ? 17.397 -13.849 -13.055 1.00 96.12 83 LEU A C 1
ATOM 599 O O . LEU A 1 83 ? 17.814 -14.497 -14.024 1.00 96.12 83 LEU A O 1
ATOM 603 N N . SER A 1 84 ? 17.485 -14.280 -11.799 1.00 95.62 84 SER A N 1
ATOM 604 C CA . SER A 1 84 ? 18.076 -15.560 -11.399 1.00 95.62 84 SER A CA 1
ATOM 605 C C . SER A 1 84 ? 17.333 -16.209 -10.238 1.00 95.62 84 SER A C 1
ATOM 607 O O . SER A 1 84 ? 16.676 -15.534 -9.452 1.00 95.62 84 SER A O 1
ATOM 609 N N . GLY A 1 85 ? 17.418 -17.533 -10.148 1.00 95.62 85 GLY A N 1
ATOM 610 C CA . GLY A 1 85 ? 16.831 -18.333 -9.080 1.00 95.62 85 GLY A CA 1
ATOM 611 C C . GLY A 1 85 ? 17.894 -18.790 -8.087 1.00 95.62 85 GLY A C 1
ATOM 612 O O . GLY A 1 85 ? 19.068 -18.928 -8.430 1.00 95.62 85 GLY A O 1
ATOM 613 N N . SER A 1 86 ? 17.485 -19.078 -6.853 1.00 95.50 86 SER A N 1
ATOM 614 C CA . SER A 1 86 ? 18.364 -19.680 -5.840 1.00 95.50 86 SER A CA 1
ATOM 615 C C . SER A 1 86 ? 18.861 -21.085 -6.200 1.00 95.50 86 SER A C 1
ATOM 617 O O . SER A 1 86 ? 19.769 -21.588 -5.550 1.00 95.50 86 SER A O 1
ATOM 619 N N . ASP A 1 87 ? 18.262 -21.723 -7.206 1.00 92.31 87 ASP A N 1
ATOM 620 C CA . ASP A 1 87 ? 18.684 -23.000 -7.792 1.00 92.31 87 ASP A CA 1
ATOM 621 C C . ASP A 1 87 ? 19.823 -22.846 -8.823 1.00 92.31 87 ASP A C 1
ATOM 623 O O . ASP A 1 87 ? 20.250 -23.825 -9.429 1.00 92.31 87 ASP A O 1
ATOM 627 N N . GLY A 1 88 ? 20.311 -21.619 -9.042 1.00 91.38 88 GLY A N 1
ATOM 628 C CA . GLY A 1 88 ? 21.354 -21.300 -10.017 1.00 91.38 88 GLY A CA 1
ATOM 629 C C . GLY A 1 88 ? 20.835 -21.071 -11.439 1.00 91.38 88 GLY A C 1
ATOM 630 O O . GLY A 1 88 ? 21.619 -20.716 -12.323 1.00 91.38 88 GLY A O 1
ATOM 631 N N . ARG A 1 89 ? 19.527 -21.222 -11.694 1.00 92.62 89 ARG A N 1
ATOM 632 C CA . ARG A 1 89 ? 18.939 -20.914 -13.002 1.00 92.62 89 ARG A CA 1
ATOM 633 C C . ARG A 1 89 ? 19.024 -19.415 -13.281 1.00 92.62 89 ARG A C 1
ATOM 635 O O . ARG A 1 89 ? 18.821 -18.586 -12.396 1.00 92.62 89 ARG A O 1
ATOM 642 N N . THR A 1 90 ? 19.269 -19.053 -14.539 1.00 93.12 90 THR A N 1
ATOM 643 C CA . THR A 1 90 ? 19.217 -17.658 -14.996 1.00 93.12 90 THR A CA 1
ATOM 644 C C . THR A 1 90 ? 18.271 -17.523 -16.182 1.00 93.12 90 THR A C 1
ATOM 646 O O . THR A 1 90 ? 18.248 -18.380 -17.062 1.00 93.12 90 THR A O 1
ATOM 649 N N . TRP A 1 91 ? 17.500 -16.436 -16.211 1.00 92.88 91 TRP A N 1
ATOM 650 C CA . TRP A 1 91 ? 16.564 -16.115 -17.300 1.00 92.88 91 TRP A CA 1
ATOM 651 C C . TRP A 1 91 ? 17.100 -15.029 -18.242 1.00 92.88 91 TRP A C 1
ATOM 653 O O . TRP A 1 91 ? 16.391 -14.523 -19.108 1.00 92.88 91 TRP A O 1
ATOM 663 N N . GLY A 1 92 ? 18.380 -14.679 -18.097 1.00 89.06 92 GLY A N 1
ATOM 664 C CA . GLY A 1 92 ? 19.046 -13.680 -18.925 1.00 89.06 92 GLY A CA 1
ATOM 665 C C . GLY A 1 92 ? 18.642 -12.248 -18.574 1.00 89.06 92 GLY A C 1
ATOM 666 O O . GLY A 1 92 ? 18.400 -11.916 -17.412 1.00 89.06 92 GLY A O 1
ATOM 667 N N . THR A 1 93 ? 18.650 -11.374 -19.582 1.00 94.12 93 THR A N 1
ATOM 668 C CA . THR A 1 93 ? 18.348 -9.949 -19.413 1.00 94.12 93 THR A CA 1
ATOM 669 C C . THR A 1 93 ? 16.857 -9.729 -19.185 1.00 94.12 93 THR A C 1
ATOM 671 O O . THR A 1 93 ? 16.034 -10.111 -20.011 1.00 94.12 93 THR A O 1
ATOM 674 N N . ALA A 1 94 ? 16.537 -9.032 -18.101 1.00 96.69 94 ALA A N 1
ATOM 675 C CA . ALA A 1 94 ? 15.205 -8.559 -17.779 1.00 96.69 94 ALA A CA 1
ATOM 676 C C . ALA A 1 94 ? 15.030 -7.082 -18.160 1.00 96.69 94 ALA A C 1
ATOM 678 O O . ALA A 1 94 ? 15.964 -6.276 -18.056 1.00 96.69 94 ALA A O 1
ATOM 679 N N . ARG A 1 95 ? 13.819 -6.715 -18.580 1.00 96.25 95 ARG A N 1
ATOM 680 C CA . ARG A 1 95 ? 13.406 -5.339 -18.873 1.00 96.25 95 ARG A CA 1
ATOM 681 C C . ARG A 1 95 ? 12.255 -4.927 -17.970 1.00 96.25 95 ARG A C 1
ATOM 683 O O . ARG A 1 95 ? 11.284 -5.678 -17.847 1.00 96.25 95 ARG A O 1
ATOM 690 N N . ARG A 1 96 ? 12.351 -3.730 -17.386 1.00 92.69 96 ARG A N 1
ATOM 691 C CA . ARG A 1 96 ? 11.229 -3.118 -16.666 1.00 92.69 96 ARG A CA 1
ATOM 692 C C . ARG A 1 96 ? 10.101 -2.855 -17.664 1.00 92.69 96 ARG A C 1
ATOM 694 O O . ARG A 1 96 ? 10.367 -2.391 -18.774 1.00 92.69 96 ARG A O 1
ATOM 701 N N . GLN A 1 97 ? 8.884 -3.228 -17.296 1.00 90.56 97 GLN A N 1
ATOM 702 C CA . GLN A 1 97 ? 7.696 -3.057 -18.126 1.00 90.56 97 GLN A CA 1
ATOM 703 C C . GLN A 1 97 ? 7.094 -1.659 -17.938 1.00 90.56 97 GLN A C 1
ATOM 705 O O . GLN A 1 97 ? 7.554 -0.885 -17.100 1.00 90.56 97 GLN A O 1
ATOM 710 N N . ALA A 1 98 ? 6.070 -1.337 -18.737 1.00 72.62 98 ALA A N 1
ATOM 711 C CA . ALA A 1 98 ? 5.295 -0.105 -18.569 1.00 72.62 98 ALA A CA 1
ATOM 712 C C . ALA A 1 98 ? 4.629 -0.047 -17.186 1.00 72.62 98 ALA A C 1
ATOM 714 O O . ALA A 1 98 ? 4.592 1.000 -16.549 1.00 72.62 98 ALA A O 1
ATOM 715 N N . ASP A 1 99 ? 4.164 -1.200 -16.705 1.00 69.56 99 ASP A N 1
ATOM 716 C CA . ASP A 1 99 ? 3.851 -1.391 -15.298 1.00 69.56 99 ASP A CA 1
ATOM 717 C C . ASP A 1 99 ? 5.167 -1.445 -14.514 1.00 69.56 99 ASP A C 1
ATOM 719 O O . ASP A 1 99 ? 5.906 -2.431 -14.582 1.00 69.56 99 ASP A O 1
ATOM 723 N N . GLY A 1 100 ? 5.495 -0.354 -13.820 1.00 76.88 100 GLY A N 1
ATOM 724 C CA . GLY A 1 100 ? 6.774 -0.174 -13.133 1.00 76.88 100 GLY A CA 1
ATOM 725 C C . GLY A 1 100 ? 7.070 -1.232 -12.065 1.00 76.88 100 GLY A C 1
ATOM 726 O O . GLY A 1 100 ? 8.241 -1.425 -11.732 1.00 76.88 100 GLY A O 1
ATOM 727 N N . ALA A 1 101 ? 6.052 -1.952 -11.584 1.00 83.00 101 ALA A N 1
ATOM 728 C CA . ALA A 1 101 ? 6.186 -3.081 -10.664 1.00 83.00 101 ALA A CA 1
ATOM 729 C C . ALA A 1 101 ? 6.709 -4.359 -11.345 1.00 83.00 101 ALA A C 1
ATOM 731 O O . ALA A 1 101 ? 7.169 -5.281 -10.669 1.00 83.00 101 ALA A O 1
ATOM 732 N N . CYS A 1 102 ? 6.641 -4.427 -12.677 1.00 90.44 102 CYS A N 1
ATOM 733 C CA . CYS A 1 102 ? 6.865 -5.638 -13.452 1.00 90.44 102 CYS A CA 1
ATOM 734 C C . CYS A 1 102 ? 8.192 -5.630 -14.221 1.00 90.44 102 CYS A C 1
ATOM 736 O O . CYS A 1 102 ? 8.617 -4.639 -14.822 1.00 90.44 102 CYS A O 1
ATOM 738 N N . TRP A 1 103 ? 8.816 -6.802 -14.272 1.00 96.38 103 TRP A N 1
ATOM 739 C CA . TRP A 1 103 ? 10.021 -7.100 -15.032 1.00 96.38 103 TRP A CA 1
ATOM 740 C C . TRP A 1 103 ? 9.808 -8.358 -15.864 1.00 96.38 103 TRP A C 1
ATOM 742 O O . TRP A 1 103 ? 9.314 -9.366 -15.362 1.00 96.38 103 TRP A O 1
ATOM 752 N N . ALA A 1 104 ? 10.211 -8.316 -17.133 1.00 96.50 104 ALA A N 1
ATOM 753 C CA . ALA A 1 104 ? 10.104 -9.457 -18.036 1.00 96.50 104 ALA A CA 1
ATOM 754 C C . ALA A 1 104 ? 11.472 -9.874 -18.572 1.00 96.50 104 ALA A C 1
ATOM 756 O O . ALA A 1 104 ? 12.268 -9.033 -18.996 1.00 96.50 104 ALA A O 1
ATOM 757 N N . ALA A 1 105 ? 11.711 -11.178 -18.578 1.00 95.56 105 ALA A N 1
ATOM 758 C CA . ALA A 1 105 ? 12.816 -11.862 -19.231 1.00 95.56 105 ALA A CA 1
ATOM 759 C C . ALA A 1 105 ? 12.260 -13.031 -20.065 1.00 95.56 105 ALA A C 1
ATOM 761 O O . ALA A 1 105 ? 11.053 -13.280 -20.096 1.00 95.56 105 ALA A O 1
ATOM 762 N N . THR A 1 106 ? 13.124 -13.764 -20.764 1.00 91.69 106 THR A N 1
ATOM 763 C CA . THR A 1 106 ? 12.679 -14.881 -21.607 1.00 91.69 106 THR A CA 1
ATOM 764 C C . THR A 1 106 ? 11.985 -15.958 -20.768 1.00 91.69 106 THR A C 1
ATOM 766 O O . THR A 1 106 ? 12.612 -16.596 -19.924 1.00 91.69 106 THR A O 1
ATOM 769 N N . GLY A 1 107 ? 10.687 -16.167 -21.011 1.00 89.56 107 GLY A N 1
ATOM 770 C CA . GLY A 1 107 ? 9.880 -17.185 -20.328 1.00 89.56 107 GLY A CA 1
ATOM 771 C C . GLY A 1 107 ? 9.572 -16.892 -18.855 1.00 89.56 107 GLY A C 1
ATOM 772 O O . GLY A 1 107 ? 9.090 -17.794 -18.166 1.00 89.56 107 GLY A O 1
ATOM 773 N N . LEU A 1 108 ? 9.849 -15.672 -18.378 1.00 94.62 108 LEU A N 1
ATOM 774 C CA . LEU A 1 108 ? 9.617 -15.244 -17.002 1.00 94.62 108 LEU A CA 1
ATOM 775 C C . LEU A 1 108 ? 9.107 -13.799 -16.954 1.00 94.62 108 LEU A C 1
ATOM 777 O O . LEU A 1 108 ? 9.748 -12.885 -17.472 1.00 94.62 108 LEU A O 1
ATOM 781 N N . THR A 1 109 ? 8.017 -13.578 -16.233 1.00 95.94 109 THR A N 1
ATOM 782 C CA . THR A 1 109 ? 7.583 -12.248 -15.797 1.00 95.94 109 THR A CA 1
ATOM 783 C C . THR A 1 109 ? 7.437 -12.260 -14.287 1.00 95.94 109 THR A C 1
ATOM 785 O O . THR A 1 109 ? 6.876 -13.206 -13.744 1.00 95.94 109 THR A O 1
ATOM 788 N N . VAL A 1 110 ? 7.949 -11.231 -13.618 1.00 95.06 110 VAL A N 1
ATOM 789 C CA . VAL A 1 110 ? 7.786 -11.015 -12.179 1.00 95.06 110 VAL A CA 1
ATOM 790 C C . VAL A 1 110 ? 7.264 -9.607 -11.948 1.00 95.06 110 VAL A C 1
ATOM 792 O O . VAL A 1 110 ? 7.864 -8.643 -12.415 1.00 95.06 110 VAL A O 1
ATOM 795 N N . CYS A 1 111 ? 6.163 -9.495 -11.222 1.00 90.88 111 CYS A N 1
ATOM 796 C CA . CYS A 1 111 ? 5.643 -8.247 -10.697 1.00 90.88 111 CYS A CA 1
ATOM 797 C C . CYS A 1 111 ? 5.689 -8.311 -9.176 1.00 90.88 111 CYS A C 1
ATOM 799 O O . CYS A 1 111 ? 5.282 -9.315 -8.588 1.00 90.88 111 CYS A O 1
ATOM 801 N N . VAL A 1 112 ? 6.190 -7.250 -8.553 1.00 89.06 112 VAL A N 1
ATOM 802 C CA . VAL A 1 112 ? 6.200 -7.110 -7.097 1.00 89.06 112 VAL A CA 1
ATOM 803 C C . VAL A 1 112 ? 5.482 -5.823 -6.751 1.00 89.06 112 VAL A C 1
ATOM 805 O O . VAL A 1 112 ? 5.889 -4.755 -7.204 1.00 89.06 112 VAL A O 1
ATOM 808 N N . ARG A 1 113 ? 4.400 -5.954 -5.994 1.00 81.00 113 ARG A N 1
ATOM 809 C CA . ARG A 1 113 ? 3.506 -4.864 -5.615 1.00 81.00 113 ARG A CA 1
ATOM 810 C C . ARG A 1 113 ? 3.470 -4.704 -4.113 1.00 81.00 113 ARG A C 1
ATOM 812 O O . ARG A 1 113 ? 3.652 -5.681 -3.379 1.00 81.00 113 ARG A O 1
ATOM 819 N N . ASP A 1 114 ? 3.187 -3.493 -3.673 1.00 69.31 114 ASP A N 1
ATOM 820 C CA . ASP A 1 114 ? 2.940 -3.245 -2.265 1.00 69.31 114 ASP A CA 1
ATOM 821 C C . ASP A 1 114 ? 1.602 -3.907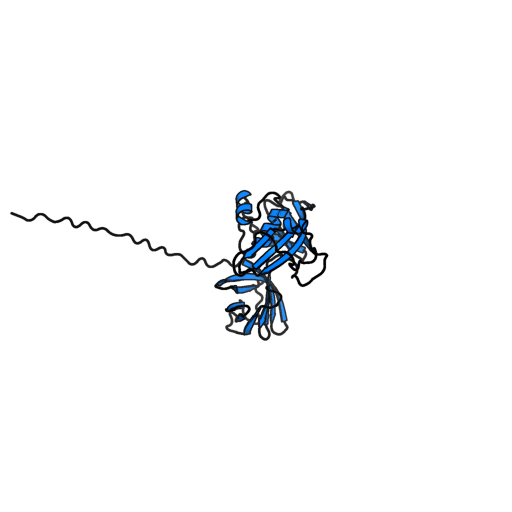 -1.869 1.00 69.31 114 ASP A C 1
ATOM 823 O O . ASP A 1 114 ? 0.647 -3.930 -2.657 1.00 69.31 114 ASP A O 1
ATOM 827 N N . PRO A 1 115 ? 1.488 -4.497 -0.666 1.00 56.81 115 PRO A N 1
ATOM 828 C CA . PRO A 1 115 ? 0.208 -4.977 -0.163 1.00 56.81 115 PRO A CA 1
ATOM 829 C C . PRO A 1 115 ? -0.740 -3.780 -0.014 1.00 56.81 115 PRO A C 1
ATOM 831 O O . PRO A 1 115 ? -0.444 -2.840 0.724 1.00 56.81 115 PRO A O 1
ATOM 834 N N . GLY A 1 116 ? -1.867 -3.793 -0.730 1.00 51.84 116 GLY A N 1
ATOM 835 C CA . GLY A 1 116 ? -2.774 -2.641 -0.798 1.00 51.84 116 GLY A CA 1
ATOM 836 C C . GLY A 1 116 ? -2.419 -1.605 -1.873 1.00 51.84 116 GLY A C 1
ATOM 837 O O . GLY A 1 116 ? -2.941 -0.485 -1.820 1.00 51.84 116 GLY A O 1
ATOM 838 N N . ASP A 1 117 ? -1.561 -1.956 -2.843 1.00 53.81 117 ASP A N 1
ATOM 839 C CA . ASP A 1 117 ? -1.415 -1.179 -4.073 1.00 53.81 117 ASP A CA 1
ATOM 840 C C . ASP A 1 117 ? -2.788 -0.982 -4.724 1.00 53.81 117 ASP A C 1
ATOM 842 O O . ASP A 1 117 ? -3.541 -1.927 -4.980 1.00 53.81 117 ASP A O 1
ATOM 846 N N . ALA A 1 118 ? -3.097 0.280 -5.006 1.00 47.97 118 ALA A N 1
ATOM 847 C CA . ALA A 1 118 ? -4.203 0.644 -5.870 1.00 47.97 118 ALA A CA 1
ATOM 848 C C . ALA A 1 118 ? -4.053 -0.079 -7.222 1.00 47.97 118 ALA A C 1
ATOM 850 O O . ALA A 1 118 ? -2.920 -0.304 -7.667 1.00 47.97 118 ALA A O 1
ATOM 851 N N . PRO A 1 119 ? -5.158 -0.431 -7.907 1.00 44.31 119 PRO A N 1
ATOM 852 C CA . PRO A 1 119 ? -5.070 -1.024 -9.235 1.00 44.31 119 PRO A CA 1
ATOM 853 C C . PRO A 1 119 ? -4.146 -0.176 -10.114 1.00 44.31 119 PRO A C 1
ATOM 855 O O . PRO A 1 119 ? -4.224 1.056 -10.091 1.00 44.31 119 PRO A O 1
ATOM 858 N N . ALA A 1 120 ? -3.247 -0.844 -10.849 1.00 40.78 120 ALA A N 1
ATOM 859 C CA . ALA A 1 120 ? -2.293 -0.193 -11.740 1.00 40.78 120 ALA A CA 1
ATOM 860 C C . ALA A 1 120 ? -2.998 0.898 -12.563 1.00 40.78 120 ALA A C 1
ATOM 862 O O . ALA A 1 120 ? -4.158 0.729 -12.950 1.00 40.78 120 ALA A O 1
ATOM 863 N N . ALA A 1 121 ? -2.285 1.978 -12.898 1.00 40.34 121 ALA A N 1
ATOM 864 C CA . ALA A 1 121 ? -2.763 3.102 -13.718 1.00 40.34 121 ALA A CA 1
ATOM 865 C C . ALA A 1 121 ? -3.245 2.716 -15.149 1.00 40.34 121 ALA A C 1
ATOM 867 O O . ALA A 1 121 ? -3.375 3.563 -16.028 1.00 40.34 121 ALA A O 1
ATOM 868 N N . GLY A 1 122 ? -3.514 1.432 -15.406 1.00 35.25 122 GLY A N 1
ATOM 869 C CA . GLY A 1 122 ? -4.043 0.865 -16.638 1.00 35.25 122 GLY A CA 1
ATOM 870 C C . GLY A 1 122 ? -5.550 1.031 -16.844 1.00 35.25 122 GLY A C 1
ATOM 871 O O . GLY A 1 122 ? -6.006 0.837 -17.967 1.00 35.25 122 GLY A O 1
ATOM 872 N N . SER A 1 123 ? -6.337 1.445 -15.845 1.00 42.81 123 SER A N 1
ATOM 873 C CA . SER A 1 123 ? -7.715 1.891 -16.094 1.00 42.81 123 SER A CA 1
ATOM 874 C C . SER A 1 123 ? -7.761 3.416 -16.198 1.00 42.81 123 SER A C 1
ATOM 876 O O . SER A 1 123 ? -8.205 4.100 -15.273 1.00 42.81 123 SER A O 1
ATOM 878 N N . ARG A 1 124 ? -7.307 3.964 -17.335 1.00 48.03 124 ARG A N 1
ATOM 879 C CA . ARG A 1 124 ? -7.717 5.315 -17.748 1.00 48.03 124 ARG A CA 1
ATOM 880 C C . ARG A 1 124 ? -9.242 5.322 -17.806 1.00 48.03 124 ARG A C 1
ATOM 882 O O . ARG A 1 124 ? -9.833 4.718 -18.696 1.00 48.03 124 ARG A O 1
ATOM 889 N N . GLY A 1 125 ? -9.875 5.937 -16.817 1.00 46.53 125 GLY A N 1
ATOM 890 C CA . GLY A 1 125 ? -11.313 5.800 -16.627 1.00 46.53 125 GLY A CA 1
ATOM 891 C C . GLY A 1 125 ? -11.822 6.728 -15.541 1.00 46.53 125 GLY A C 1
ATOM 892 O O . GLY A 1 125 ? -12.160 6.291 -14.449 1.00 46.53 125 GLY A O 1
ATOM 893 N N . GLY A 1 126 ? -11.856 8.024 -15.830 1.00 56.91 126 GLY A N 1
ATOM 894 C CA . GLY A 1 126 ? -12.445 9.015 -14.938 1.00 56.91 126 GLY A CA 1
ATOM 895 C C . GLY A 1 126 ? -12.150 10.437 -15.392 1.00 56.91 126 GLY A C 1
ATOM 896 O O . GLY A 1 126 ? -11.156 10.689 -16.071 1.00 56.91 126 GLY A O 1
ATOM 897 N N . THR A 1 127 ? -13.012 11.381 -15.015 1.00 68.19 127 THR A N 1
ATOM 898 C CA . THR A 1 127 ? -12.722 12.811 -15.171 1.00 68.19 127 THR A CA 1
ATOM 899 C C . THR A 1 127 ? -11.454 13.142 -14.377 1.00 68.19 127 THR A C 1
ATOM 901 O O . THR A 1 127 ? -11.404 12.777 -13.194 1.00 68.19 127 THR A O 1
ATOM 904 N N . PRO A 1 128 ? -10.444 13.810 -14.970 1.00 74.94 128 PRO A N 1
ATOM 905 C CA . PRO A 1 128 ? -9.245 14.233 -14.250 1.00 74.94 128 PRO A CA 1
ATOM 906 C C . PRO A 1 128 ? -9.609 14.995 -12.969 1.00 74.94 128 PRO A C 1
ATOM 908 O O . PRO A 1 128 ? -10.582 15.754 -12.988 1.00 74.94 128 PRO A O 1
ATOM 911 N N . PRO A 1 129 ? -8.868 14.817 -11.859 1.00 82.38 129 PRO A N 1
ATOM 912 C CA . PRO A 1 129 ? -9.142 15.569 -10.644 1.00 82.38 129 PRO A CA 1
ATOM 913 C C . PRO A 1 129 ? -8.987 17.068 -10.903 1.00 82.38 129 PRO A C 1
ATOM 915 O O . PRO A 1 129 ? -8.051 17.517 -11.577 1.00 82.38 129 PRO A O 1
ATOM 918 N N . THR A 1 130 ? -9.906 17.844 -10.342 1.00 86.81 130 THR A N 1
ATOM 919 C CA . THR A 1 130 ? -9.864 19.304 -10.321 1.00 86.81 130 THR A CA 1
ATOM 920 C C . THR A 1 130 ? -8.606 19.799 -9.609 1.00 86.81 130 THR A C 1
ATOM 922 O O . THR A 1 130 ? -7.950 19.080 -8.856 1.00 86.81 130 THR A O 1
ATOM 925 N N . GLU A 1 131 ? -8.244 21.061 -9.824 1.00 85.00 131 GLU A N 1
ATOM 926 C CA . GLU A 1 131 ? -7.101 21.656 -9.126 1.00 85.00 131 GLU A CA 1
ATOM 927 C C . GLU A 1 131 ? -7.290 21.686 -7.600 1.00 85.00 131 GLU A C 1
ATOM 929 O O . GLU A 1 131 ? -6.331 21.488 -6.858 1.00 85.00 131 GLU A O 1
ATOM 934 N N . ALA A 1 132 ? -8.526 21.888 -7.132 1.00 85.75 132 ALA A N 1
ATOM 935 C CA . ALA A 1 132 ? -8.857 21.833 -5.713 1.00 85.75 132 ALA A CA 1
ATOM 936 C C . ALA A 1 132 ? -8.615 20.430 -5.133 1.00 85.75 132 ALA A C 1
ATOM 938 O O . ALA A 1 132 ? -7.979 20.309 -4.092 1.00 85.75 132 ALA A O 1
ATOM 939 N N . GLU A 1 133 ? -9.036 19.372 -5.834 1.00 87.19 133 GLU A N 1
ATOM 940 C CA . GLU A 1 133 ? -8.763 17.989 -5.420 1.00 87.19 133 GLU A CA 1
ATOM 941 C C . GLU A 1 133 ? -7.260 17.683 -5.430 1.00 87.19 133 GLU 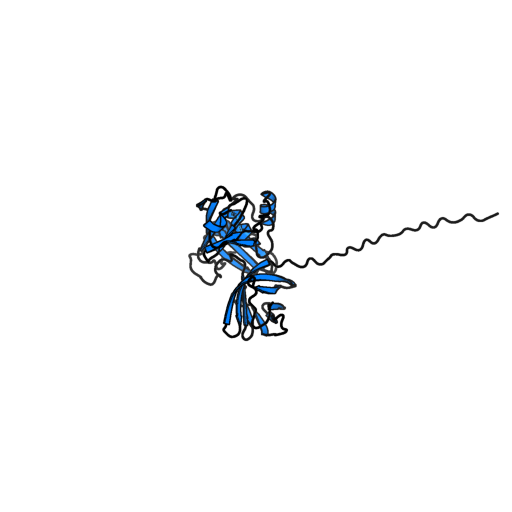A C 1
ATOM 943 O O . GLU A 1 133 ? -6.748 17.113 -4.469 1.00 87.19 133 GLU A O 1
ATOM 948 N N . ARG A 1 134 ? -6.514 18.126 -6.452 1.00 86.88 134 ARG A N 1
ATOM 949 C CA . ARG A 1 134 ? -5.052 17.929 -6.500 1.00 86.88 134 ARG A CA 1
ATOM 950 C C . ARG A 1 134 ? -4.315 18.617 -5.352 1.00 86.88 134 ARG A C 1
ATOM 952 O O . ARG A 1 134 ? -3.311 18.090 -4.894 1.00 86.88 134 ARG A O 1
ATOM 959 N N . ARG A 1 135 ? -4.814 19.750 -4.850 1.00 86.00 135 ARG A N 1
ATOM 960 C CA . ARG A 1 135 ? -4.248 20.421 -3.664 1.00 86.00 135 ARG A CA 1
ATOM 961 C C . ARG A 1 135 ? -4.446 19.639 -2.365 1.00 86.00 135 ARG A C 1
ATOM 963 O O . ARG A 1 135 ? -3.732 19.896 -1.406 1.00 86.00 135 ARG A O 1
ATOM 970 N N . THR A 1 136 ? -5.384 18.694 -2.336 1.00 87.50 136 THR A N 1
ATOM 971 C CA . THR A 1 136 ? -5.562 17.762 -1.207 1.00 87.50 136 THR A CA 1
ATOM 972 C C . THR A 1 136 ? -4.723 16.492 -1.342 1.00 87.50 136 THR A C 1
ATOM 974 O O . THR A 1 136 ? -4.735 15.656 -0.440 1.00 87.50 136 THR A O 1
ATOM 977 N N . ALA A 1 137 ? -4.018 16.324 -2.466 1.00 89.69 137 ALA A N 1
ATOM 978 C CA . ALA A 1 137 ? -3.198 15.151 -2.690 1.00 89.69 137 ALA A CA 1
ATOM 979 C C . ALA A 1 137 ? -1.956 15.164 -1.796 1.00 89.69 137 ALA A C 1
ATOM 981 O O . ALA A 1 137 ? -1.319 16.203 -1.621 1.00 89.69 137 ALA A O 1
ATOM 982 N N . PHE A 1 138 ? -1.576 13.989 -1.310 1.00 88.62 138 PHE A N 1
ATOM 983 C CA . PHE A 1 138 ? -0.373 13.790 -0.509 1.00 88.62 138 PHE A CA 1
ATOM 984 C C . PHE A 1 138 ? 0.539 12.741 -1.147 1.00 88.62 138 PHE A C 1
ATOM 986 O O . PHE A 1 138 ? 0.081 11.840 -1.862 1.00 88.62 138 PHE A O 1
ATOM 993 N N . GLY A 1 139 ? 1.843 12.880 -0.906 1.00 84.56 139 GLY A N 1
ATOM 994 C CA . GLY A 1 139 ? 2.861 11.952 -1.387 1.00 84.56 139 GLY A CA 1
ATOM 995 C C . GLY A 1 139 ? 2.858 10.694 -0.531 1.00 84.56 139 GLY A C 1
ATOM 996 O O . GLY A 1 139 ? 3.557 10.628 0.471 1.00 84.56 139 GLY A O 1
ATOM 997 N N . ALA A 1 140 ? 2.068 9.692 -0.917 1.00 73.50 140 ALA A N 1
ATOM 998 C CA . ALA A 1 140 ? 1.991 8.423 -0.194 1.00 73.50 140 ALA A CA 1
ATOM 999 C C . ALA A 1 140 ? 3.320 7.666 -0.187 1.00 73.50 140 ALA A C 1
ATOM 1001 O O . ALA A 1 140 ? 3.600 6.918 0.745 1.00 73.50 140 ALA A O 1
ATOM 1002 N N . ARG A 1 141 ? 4.131 7.855 -1.231 1.00 73.44 141 ARG A N 1
ATOM 1003 C CA . ARG A 1 141 ? 5.426 7.196 -1.376 1.00 73.44 141 ARG A CA 1
ATOM 1004 C C . ARG A 1 141 ? 6.308 7.987 -2.329 1.00 73.44 141 ARG A C 1
ATOM 1006 O O . ARG A 1 141 ? 6.058 7.936 -3.525 1.00 73.44 141 ARG A O 1
ATOM 1013 N N . CYS A 1 142 ? 7.338 8.664 -1.836 1.00 74.94 142 CYS A N 1
ATOM 1014 C CA . CYS A 1 142 ? 8.310 9.393 -2.659 1.00 74.94 142 CYS A CA 1
ATOM 1015 C C . CYS A 1 142 ? 9.721 8.859 -2.399 1.00 74.94 142 CYS A C 1
ATOM 1017 O O . CYS A 1 142 ? 10.480 9.410 -1.606 1.00 74.94 142 CYS A O 1
ATOM 1019 N N . HIS A 1 143 ? 10.052 7.728 -3.026 1.00 70.12 143 HIS A N 1
ATOM 1020 C CA . HIS A 1 143 ? 11.357 7.084 -2.892 1.00 70.12 143 HIS A CA 1
ATOM 1021 C C . HIS A 1 143 ? 11.688 6.198 -4.106 1.00 70.12 143 HIS A C 1
ATOM 1023 O O . HIS A 1 143 ? 10.802 5.705 -4.809 1.00 70.12 143 HIS A O 1
ATOM 1029 N N . MET A 1 144 ? 12.987 5.947 -4.326 1.00 63.66 144 MET A N 1
ATOM 1030 C CA . MET A 1 144 ? 13.528 5.198 -5.476 1.00 63.66 144 MET A CA 1
ATOM 1031 C C . MET A 1 144 ? 13.181 5.803 -6.848 1.00 63.66 144 MET A C 1
ATOM 1033 O O . MET A 1 144 ? 12.773 5.089 -7.763 1.00 63.66 144 MET A O 1
ATOM 1037 N N . SER A 1 145 ? 13.386 7.114 -6.996 1.00 66.69 145 SER A N 1
ATOM 1038 C CA . SER A 1 145 ? 13.205 7.858 -8.250 1.00 66.69 145 SER A CA 1
ATOM 1039 C C . SER A 1 145 ? 11.758 7.941 -8.745 1.00 66.69 145 SER A C 1
ATOM 1041 O O . SER A 1 145 ? 11.518 8.127 -9.938 1.00 66.69 145 SER A O 1
ATOM 1043 N N . GLY A 1 146 ? 10.781 7.814 -7.846 1.00 75.06 146 GLY A N 1
ATOM 1044 C CA . GLY A 1 146 ? 9.374 8.001 -8.176 1.00 75.06 146 GLY A CA 1
ATOM 1045 C C . GLY A 1 146 ? 8.526 8.398 -6.976 1.00 75.06 146 GLY A C 1
ATOM 1046 O O . GLY A 1 146 ? 8.844 8.055 -5.835 1.00 75.06 146 GLY A O 1
ATOM 1047 N N . CYS A 1 147 ? 7.439 9.109 -7.266 1.00 81.56 147 CYS A N 1
ATOM 1048 C CA . CYS A 1 147 ? 6.400 9.456 -6.307 1.00 81.56 147 CYS A CA 1
ATOM 1049 C C . CYS A 1 147 ? 5.065 8.840 -6.702 1.00 81.56 147 CYS A C 1
ATOM 1051 O O . CYS A 1 147 ? 4.670 8.917 -7.866 1.00 81.56 147 CYS A O 1
ATOM 1053 N N . THR A 1 148 ? 4.347 8.330 -5.707 1.00 82.75 148 THR A N 1
ATOM 1054 C CA . THR A 1 148 ? 2.930 7.990 -5.790 1.00 82.75 148 THR A CA 1
ATOM 1055 C C . THR A 1 148 ? 2.132 8.995 -4.971 1.00 82.75 148 THR A C 1
ATOM 1057 O O . THR A 1 148 ? 2.327 9.135 -3.763 1.00 82.75 148 THR A O 1
ATOM 1060 N N . TRP A 1 149 ? 1.227 9.685 -5.651 1.00 87.81 149 TRP A N 1
ATOM 1061 C CA . TRP A 1 149 ? 0.311 10.676 -5.112 1.00 87.81 149 TRP A CA 1
ATOM 1062 C C . TRP A 1 149 ? -1.053 10.056 -4.880 1.00 87.81 149 TRP A C 1
ATOM 1064 O O . TRP A 1 149 ? -1.534 9.292 -5.717 1.00 87.81 149 TRP A O 1
ATOM 1074 N N . VAL A 1 150 ? -1.693 10.418 -3.772 1.00 89.88 150 VAL A N 1
ATOM 1075 C CA . VAL A 1 150 ? -3.029 9.932 -3.422 1.00 89.88 150 VAL A CA 1
ATOM 1076 C C . VAL A 1 150 ? -3.949 11.112 -3.164 1.00 89.88 150 VAL A C 1
ATOM 1078 O O . VAL A 1 150 ? -3.610 12.000 -2.389 1.00 89.88 150 VAL A O 1
ATOM 1081 N N . ILE A 1 151 ? -5.127 11.096 -3.785 1.00 91.75 151 ILE A N 1
ATOM 1082 C CA . ILE A 1 151 ? -6.274 11.915 -3.376 1.00 91.75 151 ILE A CA 1
ATOM 1083 C C . ILE A 1 151 ? -7.217 10.983 -2.629 1.00 91.75 151 ILE A C 1
ATOM 1085 O O . ILE A 1 151 ? -7.596 9.946 -3.172 1.00 91.75 151 ILE A O 1
ATOM 1089 N N . GLN A 1 152 ? -7.594 11.341 -1.405 1.00 93.44 152 GLN A N 1
ATOM 1090 C CA . GLN A 1 152 ? -8.437 10.518 -0.542 1.00 93.44 152 GLN A CA 1
ATOM 1091 C C . GLN A 1 152 ? -9.598 11.347 0.009 1.00 93.44 152 GLN A C 1
ATOM 1093 O O . GLN A 1 152 ? -9.401 12.466 0.481 1.00 93.44 152 GLN A O 1
ATOM 1098 N N . SER A 1 153 ? -10.812 10.799 -0.031 1.00 94.00 153 SER A N 1
ATOM 1099 C CA . SER A 1 153 ? -11.974 11.416 0.608 1.00 94.00 153 SER A CA 1
ATOM 1100 C C . SER A 1 153 ? -11.851 11.400 2.135 1.00 94.00 153 SER A C 1
ATOM 1102 O O . SER A 1 153 ? -11.099 10.615 2.715 1.00 94.00 153 SER A O 1
ATOM 1104 N N . ALA A 1 154 ? -12.682 12.196 2.811 1.00 94.19 154 ALA A N 1
ATOM 1105 C CA . ALA A 1 154 ? -12.916 11.990 4.236 1.00 94.19 154 ALA A CA 1
ATOM 1106 C C . ALA A 1 154 ? -13.416 10.555 4.493 1.00 94.19 154 ALA A C 1
ATOM 1108 O O . ALA A 1 154 ? -14.165 9.992 3.686 1.00 94.19 154 ALA A O 1
ATOM 1109 N N . ALA A 1 155 ? -12.991 9.972 5.614 1.00 97.00 155 ALA A N 1
ATOM 1110 C CA . ALA A 1 155 ? -13.376 8.624 6.004 1.00 97.00 155 ALA A CA 1
ATOM 1111 C C . ALA A 1 155 ? -14.839 8.577 6.459 1.00 97.00 155 ALA A C 1
ATOM 1113 O O . ALA A 1 155 ? -15.262 9.337 7.333 1.00 97.00 155 ALA A O 1
ATOM 1114 N N . ARG A 1 156 ? -15.606 7.643 5.897 1.00 98.00 156 ARG A N 1
ATOM 1115 C CA . ARG A 1 156 ? -16.984 7.353 6.298 1.00 98.00 156 ARG A CA 1
ATOM 1116 C C . ARG A 1 156 ? -16.998 6.094 7.150 1.00 98.00 156 ARG A C 1
ATOM 1118 O O . ARG A 1 156 ? -16.514 5.054 6.719 1.00 98.00 156 ARG A O 1
ATOM 1125 N N . GLN A 1 157 ? -17.560 6.158 8.351 1.00 98.00 157 GLN A N 1
ATOM 1126 C CA . GLN A 1 157 ? -17.706 4.966 9.186 1.00 98.00 15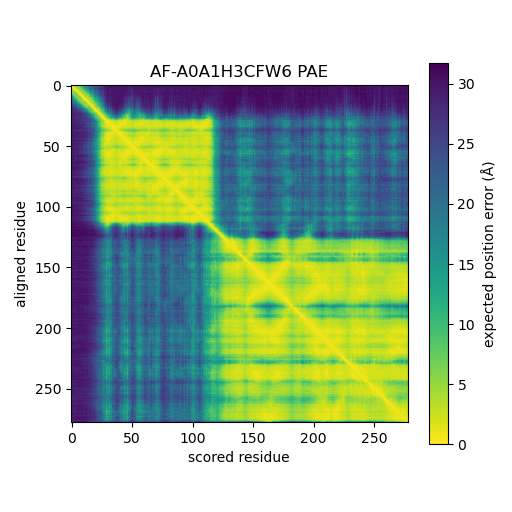7 GLN A CA 1
ATOM 1127 C C . GLN A 1 157 ? -18.761 4.022 8.593 1.00 98.00 157 GLN A C 1
ATOM 1129 O O . GLN A 1 157 ? -19.849 4.452 8.211 1.0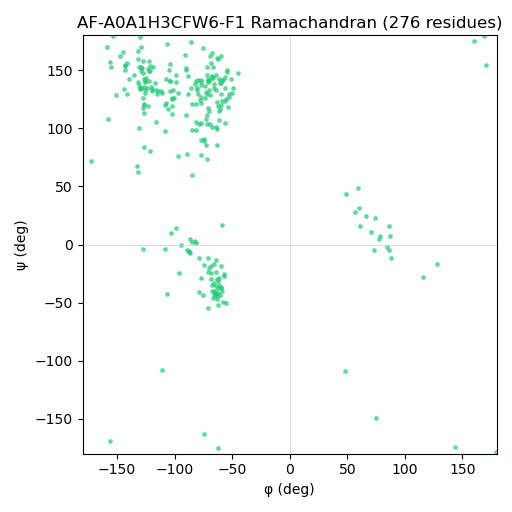0 98.00 157 GLN A O 1
ATOM 1134 N N . ILE A 1 158 ? -18.419 2.737 8.515 1.00 97.94 158 ILE A N 1
ATOM 1135 C CA . ILE A 1 158 ? -19.249 1.670 7.935 1.00 97.94 158 ILE A CA 1
ATOM 1136 C C . ILE A 1 158 ? -19.445 0.480 8.881 1.00 97.94 158 ILE A C 1
ATOM 1138 O O . ILE A 1 158 ? -20.166 -0.458 8.554 1.00 97.94 158 ILE A O 1
ATOM 1142 N N . GLY A 1 159 ? -18.802 0.496 10.047 1.00 97.50 159 GLY A N 1
ATOM 1143 C CA . GLY A 1 159 ? -18.954 -0.534 11.064 1.00 97.50 159 GLY A CA 1
ATOM 1144 C C . GLY A 1 159 ? -18.078 -0.272 12.280 1.00 97.50 159 GLY A C 1
ATOM 1145 O O . GLY A 1 159 ? -17.350 0.721 12.346 1.00 97.50 159 GLY A O 1
ATOM 1146 N N . GLU A 1 16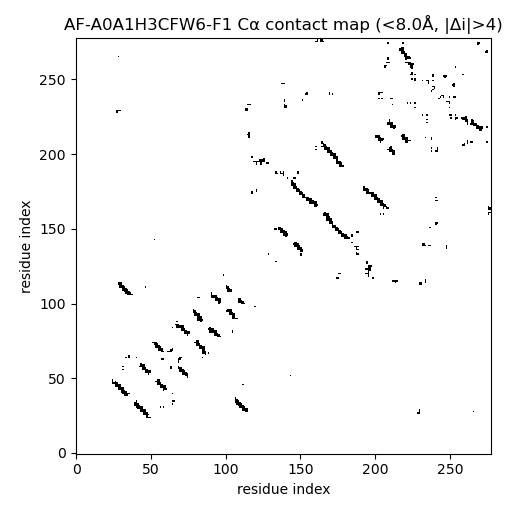0 ? -18.136 -1.190 13.235 1.00 97.88 160 GLU A N 1
ATOM 1147 C CA . GLU A 1 160 ? -17.376 -1.135 14.482 1.00 97.88 160 GLU A CA 1
ATOM 1148 C C . GLU A 1 160 ? -16.689 -2.470 14.760 1.00 97.88 160 GLU A C 1
ATOM 1150 O O . GLU A 1 160 ? -17.045 -3.504 14.192 1.00 97.88 160 GLU A O 1
ATOM 1155 N N . GLY A 1 161 ? -15.663 -2.417 15.604 1.00 97.12 161 GLY A N 1
ATOM 1156 C CA . GLY A 1 161 ? -14.977 -3.587 16.127 1.00 97.12 161 GLY A CA 1
ATOM 1157 C C . GLY A 1 161 ? -15.792 -4.326 17.186 1.00 97.12 161 GLY A C 1
ATOM 1158 O O . GLY A 1 161 ? -16.997 -4.139 17.339 1.00 97.12 161 GLY A O 1
ATOM 1159 N N . SER A 1 162 ? -15.111 -5.172 17.950 1.00 97.06 162 SER A N 1
ATOM 1160 C CA . SER A 1 162 ? -15.708 -5.902 19.068 1.00 97.06 162 SER A CA 1
ATOM 1161 C C . SER A 1 162 ? -15.255 -5.326 20.409 1.00 97.06 162 SER A C 1
ATOM 1163 O O . SER A 1 162 ? -14.333 -4.517 20.484 1.00 97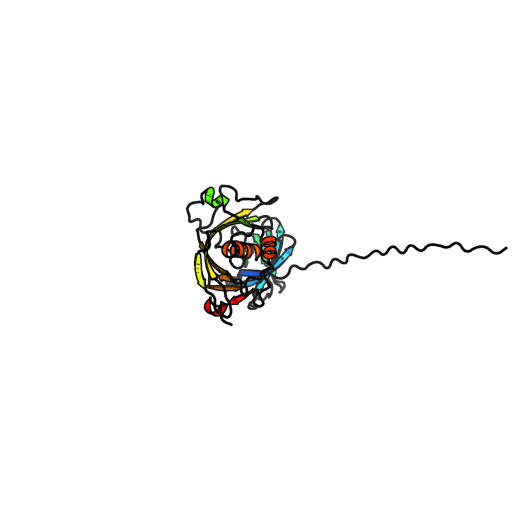.06 162 SER A O 1
ATOM 1165 N N . ALA A 1 163 ? -15.846 -5.803 21.507 1.00 95.44 163 ALA A N 1
ATOM 1166 C CA . ALA A 1 163 ? -15.347 -5.488 22.846 1.00 95.44 163 ALA A CA 1
ATOM 1167 C C . ALA A 1 163 ? -13.904 -5.985 23.079 1.00 95.44 163 ALA A C 1
ATOM 1169 O O . ALA A 1 163 ? -13.173 -5.403 23.874 1.00 95.44 163 ALA A O 1
ATOM 1170 N N . ALA A 1 164 ? -13.487 -7.064 22.402 1.00 93.00 164 ALA A N 1
ATOM 1171 C CA . ALA A 1 164 ? -12.129 -7.596 22.520 1.00 93.00 164 ALA A CA 1
ATOM 1172 C C . ALA A 1 164 ? -11.122 -6.788 21.693 1.00 93.00 164 ALA A C 1
ATOM 1174 O O . ALA A 1 164 ? -10.011 -6.521 22.152 1.00 93.00 164 ALA A O 1
ATOM 1175 N N . ILE A 1 165 ? -11.529 -6.393 20.488 1.00 95.69 165 ILE A N 1
ATOM 1176 C CA . ILE A 1 165 ? -10.730 -5.624 19.541 1.00 95.69 165 ILE A CA 1
ATOM 1177 C C . ILE A 1 165 ? -11.552 -4.388 19.145 1.00 95.69 165 ILE A C 1
ATOM 1179 O O . ILE A 1 165 ? -12.263 -4.419 18.136 1.00 95.69 165 ILE A O 1
ATOM 1183 N N . PRO A 1 166 ? -11.511 -3.310 19.952 1.00 96.31 166 PRO A N 1
ATOM 1184 C CA . PRO A 1 166 ? -12.280 -2.105 19.677 1.00 96.31 166 PRO A CA 1
ATOM 1185 C C . PRO A 1 166 ? -11.697 -1.341 18.488 1.00 96.31 166 PRO A C 1
ATOM 1187 O O . PRO A 1 166 ? -10.494 -1.396 18.217 1.00 96.31 166 PRO A O 1
ATOM 1190 N N . GLY A 1 167 ? -12.551 -0.599 17.792 1.00 96.88 167 GLY A N 1
ATOM 1191 C CA . GLY A 1 167 ? -12.154 0.242 16.669 1.00 96.88 167 GLY A CA 1
ATOM 1192 C C . GLY A 1 167 ? -13.328 0.591 15.765 1.00 96.88 167 GLY A C 1
ATOM 1193 O O . GLY A 1 167 ? -14.438 0.091 15.946 1.00 96.88 167 GLY A O 1
ATOM 1194 N N . ARG A 1 168 ? -13.074 1.437 14.770 1.00 98.19 168 ARG A N 1
ATOM 1195 C CA . ARG A 1 168 ? -14.060 1.819 13.750 1.00 98.19 168 ARG A CA 1
ATOM 1196 C C . ARG A 1 168 ? -13.645 1.237 12.413 1.00 98.19 168 ARG A C 1
ATOM 1198 O O . ARG A 1 168 ? -12.505 1.423 11.998 1.00 98.19 168 ARG A O 1
ATOM 1205 N N . ARG A 1 169 ? -14.561 0.572 11.716 1.00 98.38 169 ARG A N 1
ATOM 1206 C CA . ARG A 1 169 ? -14.367 0.225 10.308 1.00 98.38 169 ARG A CA 1
ATOM 1207 C C . ARG A 1 169 ? -14.804 1.419 9.479 1.00 98.38 169 ARG A C 1
ATOM 1209 O O . ARG A 1 169 ? -15.953 1.856 9.577 1.00 98.38 169 ARG A O 1
ATOM 1216 N N . VAL A 1 170 ? -13.888 1.956 8.694 1.00 98.56 170 VAL A N 1
ATOM 1217 C CA . VAL A 1 170 ? -14.119 3.125 7.853 1.00 98.56 170 VAL A CA 1
ATOM 1218 C C . VAL A 1 170 ? -13.840 2.794 6.399 1.00 98.56 170 VAL A C 1
ATOM 1220 O O . VAL A 1 170 ? -13.105 1.860 6.090 1.00 98.56 170 VAL A O 1
ATOM 1223 N N . GLU A 1 171 ? -14.434 3.583 5.522 1.00 97.31 171 GLU A N 1
ATOM 1224 C CA . GLU A 1 171 ? -14.272 3.508 4.082 1.00 97.31 171 GLU A CA 1
ATOM 1225 C C . GLU A 1 171 ? -13.872 4.875 3.529 1.00 97.31 171 GLU A C 1
ATOM 1227 O O . GLU A 1 171 ? -14.360 5.910 3.997 1.00 97.31 171 GLU A O 1
ATOM 1232 N N . VAL A 1 172 ? -12.998 4.875 2.526 1.00 96.31 172 VAL A N 1
ATOM 1233 C CA . VAL A 1 172 ? -12.598 6.062 1.766 1.00 96.31 172 VAL A CA 1
ATOM 1234 C C . VAL A 1 172 ? -12.724 5.788 0.274 1.00 96.31 172 VAL A C 1
ATOM 1236 O O . VAL A 1 172 ? -12.604 4.652 -0.177 1.00 96.31 172 VAL A O 1
ATOM 1239 N N . THR A 1 173 ? -12.946 6.845 -0.501 1.00 92.94 173 THR A N 1
ATOM 1240 C CA . THR A 1 173 ? -12.712 6.821 -1.947 1.00 92.94 173 THR A CA 1
ATOM 1241 C C . THR A 1 173 ? -11.342 7.419 -2.220 1.00 92.94 173 THR A C 1
ATOM 1243 O O . THR A 1 173 ? -11.041 8.507 -1.725 1.00 92.94 173 THR A O 1
ATOM 1246 N N . ALA A 1 174 ? -10.526 6.729 -3.009 1.00 90.56 174 ALA A N 1
ATOM 1247 C CA . ALA A 1 174 ? -9.175 7.143 -3.340 1.00 90.56 174 ALA A CA 1
ATOM 1248 C C . ALA A 1 174 ? -8.929 7.172 -4.853 1.00 90.56 174 ALA A C 1
ATOM 1250 O O . ALA A 1 174 ? -9.617 6.524 -5.644 1.00 90.56 174 ALA A O 1
ATOM 1251 N N . ARG A 1 175 ? -7.929 7.957 -5.252 1.00 88.38 175 ARG A N 1
ATOM 1252 C CA . ARG A 1 175 ? -7.315 7.949 -6.583 1.00 88.38 175 ARG A CA 1
ATOM 1253 C C . ARG A 1 175 ? -5.810 8.000 -6.423 1.00 88.38 175 ARG A C 1
ATOM 1255 O O . ARG A 1 175 ? -5.328 8.695 -5.528 1.00 88.38 175 ARG A O 1
ATOM 1262 N N . VAL A 1 176 ? -5.088 7.337 -7.319 1.00 86.19 176 VAL A N 1
ATOM 1263 C CA . VAL A 1 176 ? -3.623 7.368 -7.331 1.00 86.19 176 VAL A CA 1
ATOM 1264 C C . VAL A 1 176 ? -3.077 7.889 -8.647 1.00 86.19 176 VAL A C 1
ATOM 1266 O O . VAL A 1 176 ? -3.676 7.676 -9.698 1.00 86.19 176 VAL A O 1
ATOM 1269 N N . ALA A 1 177 ? -1.928 8.545 -8.590 1.00 84.38 177 ALA A N 1
ATOM 1270 C CA . ALA A 1 177 ? -1.106 8.841 -9.753 1.00 84.38 177 ALA A CA 1
ATOM 1271 C C . ALA A 1 177 ? 0.362 8.639 -9.394 1.00 84.38 177 ALA A C 1
ATOM 1273 O O . ALA A 1 177 ? 0.780 8.994 -8.293 1.00 84.38 177 ALA A O 1
ATOM 1274 N N . SER A 1 178 ? 1.153 8.118 -10.326 1.00 82.19 178 SER A N 1
ATOM 1275 C CA . SER A 1 178 ? 2.585 7.914 -10.117 1.00 82.19 178 SER A CA 1
ATOM 1276 C C . SER A 1 178 ? 3.393 8.602 -11.207 1.00 82.19 178 SER A C 1
ATOM 1278 O O . SER A 1 178 ? 2.991 8.622 -12.369 1.00 82.19 178 SER A O 1
ATOM 1280 N N . ALA A 1 179 ? 4.541 9.156 -10.831 1.00 79.44 179 ALA A N 1
ATOM 1281 C CA . ALA A 1 179 ? 5.494 9.752 -11.760 1.00 79.44 179 ALA A CA 1
ATOM 1282 C C . ALA A 1 179 ? 6.933 9.487 -11.312 1.00 79.44 179 ALA A C 1
ATOM 1284 O O . ALA A 1 179 ? 7.206 9.352 -10.117 1.00 79.44 179 ALA A O 1
ATOM 1285 N N . GLU A 1 180 ? 7.844 9.402 -12.281 1.00 79.00 180 GLU A N 1
ATOM 1286 C CA . GLU A 1 180 ? 9.281 9.304 -12.024 1.00 79.00 180 GLU A CA 1
ATOM 1287 C C . GLU A 1 180 ? 9.859 10.693 -11.735 1.00 79.00 180 GLU A C 1
ATOM 1289 O O . GLU A 1 180 ? 9.626 11.635 -12.488 1.00 79.00 180 GLU A O 1
ATOM 1294 N N . TYR A 1 181 ? 10.664 10.789 -10.680 1.00 76.38 181 TYR A N 1
ATOM 1295 C CA . TYR A 1 181 ? 11.406 11.989 -10.299 1.00 76.38 181 TYR A CA 1
ATOM 1296 C C . TYR A 1 181 ? 12.860 11.572 -10.046 1.00 76.38 181 TYR A C 1
ATOM 1298 O O . TYR A 1 181 ? 13.141 10.959 -9.017 1.00 76.38 181 TYR A O 1
ATOM 1306 N N . PRO A 1 182 ? 13.777 11.786 -11.007 1.00 61.78 182 PRO A N 1
ATOM 1307 C CA . PRO A 1 182 ? 15.154 11.302 -10.905 1.00 61.78 182 PRO A CA 1
ATOM 1308 C C . PRO A 1 182 ? 15.996 12.050 -9.862 1.00 61.78 182 PRO A C 1
ATOM 1310 O O . PRO A 1 182 ? 16.956 11.464 -9.365 1.00 61.78 182 PRO A O 1
ATOM 1313 N N . ASP A 1 183 ? 15.618 13.288 -9.537 1.00 71.31 183 ASP A N 1
ATOM 1314 C CA . ASP A 1 183 ? 16.318 14.167 -8.600 1.00 71.31 183 ASP A CA 1
ATOM 1315 C C . ASP A 1 183 ? 15.477 14.351 -7.322 1.00 71.31 183 ASP A C 1
ATOM 1317 O O . ASP A 1 183 ? 15.324 13.410 -6.540 1.00 71.31 183 ASP A O 1
ATOM 1321 N N . ASP A 1 184 ? 14.895 15.539 -7.137 1.00 75.94 184 ASP A N 1
ATOM 1322 C CA . ASP A 1 184 ? 14.046 15.885 -5.999 1.00 75.94 184 ASP A CA 1
ATOM 1323 C C . ASP A 1 184 ? 12.568 15.578 -6.259 1.00 75.94 184 ASP A C 1
ATOM 1325 O O . ASP A 1 184 ? 12.064 15.649 -7.384 1.00 75.94 184 ASP A O 1
ATOM 1329 N N . TYR A 1 185 ? 11.855 15.275 -5.177 1.00 76.38 185 TYR A N 1
ATOM 1330 C CA . TYR A 1 185 ? 10.416 15.052 -5.202 1.00 76.38 185 TYR A CA 1
ATOM 1331 C C . TYR A 1 185 ? 9.673 16.376 -4.999 1.00 76.38 185 TYR A C 1
ATOM 1333 O O . TYR A 1 185 ? 9.959 17.090 -4.032 1.00 76.38 185 TYR A O 1
ATOM 1341 N N . PRO A 1 186 ? 8.701 16.726 -5.860 1.00 80.19 186 PRO A N 1
ATOM 1342 C CA . PRO A 1 186 ? 7.893 17.911 -5.630 1.00 80.19 186 PRO A CA 1
ATOM 1343 C C . PRO A 1 186 ? 7.019 17.711 -4.387 1.00 80.19 186 PRO A C 1
ATOM 1345 O O . PRO A 1 186 ? 6.645 16.591 -4.054 1.00 80.19 186 PRO A O 1
ATOM 1348 N N . ALA A 1 187 ? 6.652 18.805 -3.717 1.00 78.56 187 ALA A N 1
ATOM 1349 C CA . ALA A 1 187 ? 5.760 18.766 -2.553 1.00 78.56 187 ALA A CA 1
ATOM 1350 C C . ALA A 1 187 ? 4.302 18.409 -2.911 1.00 78.56 187 ALA A C 1
ATOM 1352 O O . ALA A 1 187 ? 3.540 17.974 -2.051 1.00 78.56 187 ALA A O 1
ATOM 1353 N N . HIS A 1 188 ? 3.914 18.580 -4.178 1.00 80.62 188 HIS A N 1
ATOM 1354 C CA . HIS A 1 188 ? 2.564 18.338 -4.687 1.00 80.62 188 HIS A CA 1
ATOM 1355 C C . HIS A 1 188 ? 2.618 17.705 -6.086 1.00 80.62 188 HIS A C 1
ATOM 1357 O O . HIS A 1 188 ? 3.600 17.920 -6.804 1.00 80.62 188 HIS A O 1
ATOM 1363 N N . PRO A 1 189 ? 1.570 16.975 -6.518 1.00 83.38 189 PRO A N 1
ATOM 1364 C CA . PRO A 1 189 ? 1.536 16.409 -7.859 1.00 83.38 189 PRO A CA 1
ATOM 1365 C C . PRO A 1 189 ? 1.479 17.506 -8.922 1.00 83.38 189 PRO A C 1
ATOM 1367 O O . PRO A 1 189 ? 0.665 18.432 -8.843 1.00 83.38 189 PRO A O 1
ATOM 1370 N N . GLU A 1 190 ? 2.294 17.354 -9.961 1.00 82.31 190 GLU A N 1
ATOM 1371 C CA . GLU A 1 190 ? 2.263 18.223 -11.133 1.00 82.31 190 GLU A CA 1
ATOM 1372 C C . GLU A 1 190 ? 0.926 18.125 -11.891 1.00 82.31 190 GLU A C 1
ATOM 1374 O O . GLU A 1 190 ? 0.143 17.175 -11.763 1.00 82.31 190 GLU A O 1
ATOM 1379 N N . ALA A 1 191 ? 0.641 19.138 -12.710 1.00 80.50 191 ALA A N 1
ATOM 1380 C CA . ALA A 1 191 ? -0.494 19.080 -13.620 1.00 80.50 191 ALA A CA 1
ATOM 1381 C C . ALA A 1 191 ? -0.254 18.021 -14.711 1.00 80.50 191 ALA A C 1
ATOM 1383 O O . ALA A 1 191 ? 0.857 17.865 -15.203 1.00 80.50 191 ALA A O 1
ATOM 1384 N N . GLY A 1 192 ? -1.316 17.327 -15.130 1.00 79.62 192 GLY A N 1
ATOM 1385 C CA . GLY A 1 192 ? -1.248 16.387 -16.255 1.00 79.62 192 GLY A CA 1
ATOM 1386 C C . GLY A 1 192 ? -0.818 14.960 -15.907 1.00 79.62 192 GLY A C 1
ATOM 1387 O O . GLY A 1 192 ? -0.646 14.165 -16.825 1.00 79.62 192 GLY A O 1
ATOM 1388 N N . LEU A 1 193 ? -0.684 14.609 -14.621 1.00 83.19 193 LEU A N 1
ATOM 1389 C CA . LEU A 1 193 ? -0.507 13.209 -14.225 1.00 83.19 193 LEU A CA 1
ATOM 1390 C C . LEU A 1 193 ? -1.715 12.347 -14.627 1.00 83.19 193 LEU A C 1
ATOM 1392 O O . LEU A 1 193 ? -2.867 12.773 -14.496 1.00 83.19 193 LEU A O 1
ATOM 1396 N N . ASP A 1 194 ? -1.437 11.114 -15.050 1.00 80.75 194 ASP A N 1
ATOM 1397 C CA . ASP A 1 194 ? -2.450 10.093 -15.320 1.00 80.75 194 ASP A CA 1
ATOM 1398 C C . ASP A 1 194 ? -2.950 9.511 -13.985 1.00 80.75 194 ASP A C 1
ATOM 1400 O O . ASP A 1 194 ? -2.259 8.735 -13.322 1.00 80.75 194 ASP A O 1
ATOM 1404 N N . TRP A 1 195 ? -4.159 9.907 -13.581 1.00 81.88 195 TRP A N 1
ATOM 1405 C CA . TRP A 1 195 ? -4.814 9.410 -12.368 1.00 81.88 195 TRP A CA 1
ATOM 1406 C C . TRP A 1 195 ? -5.626 8.143 -12.638 1.00 81.88 195 TRP A C 1
ATOM 1408 O O . TRP A 1 195 ? -6.278 8.013 -13.677 1.00 81.88 195 TRP A O 1
ATOM 1418 N N . SER A 1 196 ? -5.648 7.240 -11.660 1.00 75.81 196 SER A N 1
ATOM 1419 C CA . SER A 1 196 ? -6.527 6.075 -11.661 1.00 75.81 196 SER A CA 1
ATOM 1420 C C . SER A 1 196 ? -8.005 6.481 -11.639 1.00 75.81 196 SER A C 1
ATOM 1422 O O . SER A 1 196 ? -8.383 7.566 -11.175 1.00 75.81 196 SER A O 1
ATOM 1424 N N . ALA A 1 197 ? -8.864 5.553 -12.062 1.00 76.50 197 ALA A N 1
ATOM 1425 C CA . ALA A 1 197 ? -10.273 5.591 -11.690 1.00 76.50 197 ALA A CA 1
ATOM 1426 C C . ALA A 1 197 ? -10.414 5.653 -10.151 1.00 76.50 197 ALA A C 1
ATOM 1428 O O . ALA A 1 197 ? -9.546 5.124 -9.443 1.00 76.50 197 ALA A O 1
ATOM 1429 N N . PRO A 1 198 ? -11.478 6.285 -9.616 1.00 82.56 198 PRO A N 1
ATOM 1430 C CA . PRO A 1 198 ? -11.790 6.191 -8.197 1.00 82.56 198 PRO A CA 1
ATOM 1431 C C . PRO A 1 198 ? -11.952 4.732 -7.772 1.00 82.56 198 PRO A C 1
ATOM 1433 O O . PRO A 1 198 ? -12.648 3.966 -8.439 1.00 82.56 198 PRO A O 1
ATOM 1436 N N . PHE A 1 199 ? -11.351 4.373 -6.647 1.00 81.38 199 PHE A N 1
ATOM 1437 C CA . PHE A 1 199 ? -11.523 3.075 -6.009 1.00 81.38 199 PHE A CA 1
ATOM 1438 C C . PHE A 1 199 ? -11.816 3.258 -4.523 1.00 81.38 199 PHE A C 1
ATOM 1440 O O . PHE A 1 199 ? -11.704 4.358 -3.978 1.00 81.38 199 PHE A O 1
ATOM 1447 N N . THR A 1 200 ? -12.257 2.180 -3.890 1.00 87.62 200 THR A N 1
ATOM 1448 C CA . THR A 1 200 ? -12.683 2.181 -2.496 1.00 87.62 200 THR A CA 1
ATOM 1449 C C . THR A 1 200 ? -11.707 1.377 -1.660 1.00 87.62 200 THR A C 1
ATOM 1451 O O . THR A 1 200 ? -11.412 0.234 -1.998 1.00 87.62 200 THR A O 1
ATOM 1454 N N . ASP A 1 201 ? -11.287 1.944 -0.535 1.00 91.62 201 ASP A N 1
ATOM 1455 C CA . ASP A 1 201 ? -10.505 1.237 0.475 1.00 91.62 201 ASP A CA 1
ATOM 1456 C C . ASP A 1 201 ? -11.222 1.244 1.798 1.00 91.62 201 ASP A C 1
ATOM 1458 O O . ASP A 1 201 ? -11.982 2.163 2.123 1.00 91.62 201 ASP A O 1
ATOM 1462 N N . GLN A 1 202 ? -10.917 0.228 2.592 1.00 96.75 202 GLN A N 1
ATOM 1463 C CA . GLN A 1 202 ? -11.425 0.127 3.939 1.00 96.75 202 GLN A CA 1
ATOM 1464 C C . GLN A 1 202 ? -10.289 -0.054 4.927 1.00 96.75 202 GLN A C 1
ATOM 1466 O O . GLN A 1 202 ? -9.343 -0.808 4.698 1.00 96.75 202 GLN A O 1
ATOM 1471 N N . TYR A 1 203 ? -10.433 0.632 6.052 1.00 97.81 203 TYR A N 1
ATOM 1472 C CA . TYR A 1 203 ? -9.490 0.607 7.154 1.00 97.81 203 TYR A CA 1
ATOM 1473 C C . TYR A 1 203 ? -10.223 0.273 8.444 1.00 97.81 203 TYR A C 1
ATOM 1475 O O . TYR A 1 203 ? -11.382 0.643 8.645 1.00 97.81 203 TYR A O 1
ATOM 1483 N N . PHE A 1 204 ? -9.538 -0.420 9.340 1.00 98.00 204 PHE A N 1
ATOM 1484 C CA . PHE A 1 204 ? -10.003 -0.662 10.690 1.00 98.00 204 PHE A CA 1
ATOM 1485 C C . PHE A 1 204 ? -9.166 0.174 11.645 1.00 98.00 204 PHE A C 1
ATOM 1487 O O . PHE A 1 204 ? -8.054 -0.197 12.017 1.00 98.00 204 PHE A O 1
ATOM 1494 N N . CYS A 1 205 ? -9.718 1.329 12.011 1.00 96.94 205 CYS A N 1
ATOM 1495 C CA . CYS A 1 205 ? -9.124 2.290 12.923 1.00 96.94 205 CYS A CA 1
ATOM 1496 C C . CYS A 1 205 ? -9.180 1.738 14.347 1.00 96.94 205 CYS A C 1
ATOM 1498 O O . CYS A 1 205 ? -10.141 1.992 15.083 1.00 96.94 205 CYS A O 1
ATOM 1500 N N . SER A 1 206 ? -8.183 0.937 14.710 1.00 94.75 206 SER A N 1
ATOM 1501 C CA . SER A 1 206 ? -8.098 0.253 15.996 1.00 94.75 206 SER A CA 1
ATOM 1502 C C . SER A 1 206 ? -6.765 0.548 16.673 1.00 94.75 206 SER A C 1
ATOM 1504 O O . SER A 1 206 ? -5.725 0.431 16.028 1.00 94.75 206 SER A O 1
ATOM 1506 N N . PRO A 1 207 ? -6.766 0.841 17.984 1.00 89.81 207 PRO A N 1
ATOM 1507 C CA . PRO A 1 207 ? -5.530 0.961 18.750 1.00 89.81 207 PRO A CA 1
ATOM 1508 C C . PRO A 1 207 ? -4.840 -0.393 18.983 1.00 89.81 207 PRO A C 1
ATOM 1510 O O . PRO A 1 207 ? -3.714 -0.420 19.458 1.00 89.81 207 PRO A O 1
ATOM 1513 N N . ARG A 1 208 ? -5.512 -1.524 18.704 1.00 90.88 208 ARG A N 1
ATOM 1514 C CA . ARG A 1 208 ? -4.965 -2.877 18.922 1.00 90.88 208 ARG A CA 1
ATOM 1515 C C . ARG A 1 208 ? -4.581 -3.585 17.632 1.00 90.88 208 ARG A C 1
ATOM 1517 O O . ARG A 1 208 ? -3.568 -4.268 17.600 1.00 90.88 208 ARG A O 1
ATOM 1524 N N . ARG A 1 209 ? -5.423 -3.483 16.603 1.00 93.62 209 ARG A N 1
ATOM 1525 C CA . ARG A 1 209 ? -5.218 -4.126 15.297 1.00 93.62 209 ARG A CA 1
ATOM 1526 C C . ARG A 1 209 ? -5.476 -3.112 14.180 1.00 93.62 209 ARG A C 1
ATOM 1528 O O . ARG A 1 209 ? -6.482 -3.250 13.487 1.00 93.62 209 ARG A O 1
ATOM 1535 N N . PRO A 1 210 ? -4.638 -2.070 14.030 1.00 94.88 210 PRO A N 1
ATOM 1536 C CA . PRO A 1 210 ? -4.747 -1.170 12.886 1.00 94.88 210 PRO A CA 1
ATOM 1537 C C . PRO A 1 210 ? -4.638 -2.011 11.615 1.00 94.88 210 PRO A C 1
ATOM 1539 O O . PRO A 1 210 ? -3.692 -2.779 11.481 1.00 94.88 210 PRO A O 1
ATOM 1542 N N . ALA A 1 211 ? -5.619 -1.957 10.720 1.00 95.44 211 ALA A N 1
ATOM 1543 C CA . ALA A 1 211 ? -5.661 -2.872 9.581 1.00 95.44 211 ALA A CA 1
ATOM 1544 C C . ALA A 1 211 ? -6.289 -2.237 8.343 1.00 95.44 211 ALA A C 1
ATOM 1546 O O . ALA A 1 211 ? -7.015 -1.246 8.438 1.00 95.44 211 ALA A O 1
ATOM 1547 N N . PHE A 1 212 ? -6.039 -2.845 7.188 1.00 94.75 212 PHE A N 1
ATOM 1548 C CA . PHE A 1 212 ? -6.665 -2.499 5.916 1.00 94.75 212 PHE A CA 1
ATOM 1549 C C . PHE A 1 212 ? -7.255 -3.744 5.254 1.00 94.75 212 PHE A C 1
ATOM 1551 O O . PHE A 1 212 ? -6.794 -4.864 5.496 1.00 94.75 212 PHE A O 1
ATOM 1558 N N . ALA A 1 213 ? -8.295 -3.535 4.452 1.00 92.38 213 ALA A N 1
ATOM 1559 C CA . ALA A 1 213 ? -8.884 -4.578 3.628 1.00 92.38 213 ALA A CA 1
ATOM 1560 C C . ALA A 1 213 ? -8.086 -4.745 2.331 1.00 92.38 213 ALA A C 1
ATOM 1562 O O . ALA A 1 213 ? -7.714 -3.760 1.694 1.00 92.38 213 ALA A O 1
ATOM 1563 N N . ASP A 1 214 ? -7.866 -5.989 1.931 1.00 82.44 214 ASP A N 1
ATOM 1564 C CA . ASP A 1 214 ? -7.329 -6.341 0.624 1.00 82.44 214 ASP A CA 1
ATOM 1565 C C . ASP A 1 214 ? -8.479 -6.555 -0.378 1.00 82.44 214 ASP A C 1
ATOM 1567 O O . ASP A 1 214 ? -9.646 -6.736 -0.019 1.00 82.44 214 ASP A O 1
ATOM 1571 N N . SER A 1 215 ? -8.140 -6.542 -1.660 1.00 76.12 215 SER A N 1
ATOM 1572 C CA . SER A 1 215 ? -9.037 -6.752 -2.797 1.00 76.12 215 SER A CA 1
ATOM 1573 C C . SER A 1 215 ? -9.793 -8.087 -2.767 1.00 76.12 215 SER A C 1
ATOM 1575 O O . SER A 1 215 ? -10.890 -8.179 -3.317 1.00 76.12 215 SER A O 1
ATOM 1577 N N . ASP A 1 216 ? -9.247 -9.108 -2.100 1.00 77.06 216 ASP A N 1
ATOM 1578 C CA . ASP A 1 216 ? -9.883 -10.418 -1.906 1.00 77.06 216 ASP A CA 1
ATOM 1579 C C . ASP A 1 216 ? -10.849 -10.463 -0.702 1.00 77.06 216 ASP A C 1
ATOM 1581 O O . ASP A 1 216 ? -11.426 -11.510 -0.408 1.00 77.06 216 ASP A O 1
ATOM 1585 N N . GLY A 1 217 ? -11.040 -9.335 -0.008 1.00 81.44 217 GLY A N 1
ATOM 1586 C CA . GLY A 1 217 ? -11.920 -9.199 1.155 1.00 81.44 217 GLY A CA 1
ATOM 1587 C C . GLY A 1 217 ? -11.280 -9.572 2.495 1.00 81.44 217 GLY A C 1
ATOM 1588 O O . GLY A 1 217 ? -11.899 -9.367 3.546 1.00 81.44 217 GLY A O 1
ATOM 1589 N N . SER A 1 218 ? -10.047 -10.074 2.477 1.00 87.69 218 SER A N 1
ATOM 1590 C CA . SER A 1 218 ? -9.275 -10.341 3.685 1.00 87.69 218 SER A CA 1
ATOM 1591 C C . SER A 1 218 ? -8.725 -9.055 4.306 1.00 87.69 218 SER A C 1
ATOM 1593 O O . SER A 1 218 ? -8.785 -7.973 3.724 1.00 87.69 218 SER A O 1
ATOM 1595 N N . TRP A 1 219 ? -8.206 -9.168 5.526 1.00 93.38 219 TRP A N 1
ATOM 1596 C CA . TRP A 1 219 ? -7.712 -8.036 6.301 1.00 93.38 219 TRP A CA 1
ATOM 1597 C C . TRP A 1 219 ? -6.285 -8.267 6.753 1.00 93.38 219 TRP A C 1
ATOM 1599 O O . TRP A 1 219 ? -5.977 -9.315 7.319 1.00 93.38 219 TRP A O 1
ATOM 1609 N N . GLN A 1 220 ? -5.428 -7.271 6.566 1.00 89.31 220 GLN A N 1
ATOM 1610 C CA . GLN A 1 220 ? -4.045 -7.316 7.020 1.00 89.31 220 GLN A CA 1
ATOM 1611 C C . GLN A 1 220 ? -3.799 -6.257 8.088 1.00 89.31 220 GLN A C 1
ATOM 1613 O O . GLN A 1 220 ? -4.118 -5.081 7.909 1.00 89.31 220 GLN A O 1
ATOM 1618 N N . VAL A 1 221 ? -3.217 -6.689 9.205 1.00 91.19 221 VAL A N 1
ATOM 1619 C CA . VAL A 1 221 ? -2.826 -5.800 10.298 1.00 91.19 221 VAL A CA 1
ATOM 1620 C C . VAL A 1 221 ? -1.539 -5.072 9.924 1.00 91.19 221 VAL A C 1
ATOM 1622 O O . VAL A 1 221 ? -0.535 -5.692 9.565 1.00 91.19 221 VAL A O 1
ATOM 1625 N N . LEU A 1 222 ? -1.581 -3.749 10.023 1.00 87.94 222 LEU A N 1
ATOM 1626 C CA . LEU A 1 222 ? -0.447 -2.860 9.845 1.00 87.94 222 LEU A CA 1
ATOM 1627 C C . LEU A 1 222 ? 0.518 -2.997 11.019 1.00 87.94 222 LEU A C 1
ATOM 1629 O O . LEU A 1 222 ? 0.117 -3.078 12.181 1.00 87.94 222 LEU A O 1
ATOM 1633 N N . ASP A 1 223 ? 1.802 -2.966 10.700 1.00 82.75 223 ASP A N 1
ATOM 1634 C CA . ASP A 1 223 ? 2.880 -2.923 11.680 1.00 82.75 223 ASP A CA 1
ATOM 1635 C C . ASP A 1 223 ? 3.136 -1.471 12.104 1.00 82.75 223 ASP A C 1
ATOM 1637 O O . ASP A 1 223 ? 4.192 -0.916 11.854 1.00 82.75 223 ASP A O 1
ATOM 1641 N N . LEU A 1 224 ? 2.136 -0.786 12.667 1.00 82.75 224 LEU A N 1
ATOM 1642 C CA . LEU A 1 224 ? 2.358 0.538 13.264 1.00 82.75 224 LEU A CA 1
ATOM 1643 C C . LEU A 1 224 ? 2.939 0.368 14.677 1.00 82.75 224 LEU A C 1
ATOM 1645 O O . LEU A 1 224 ? 2.500 -0.540 15.382 1.00 82.75 224 LEU A O 1
ATOM 1649 N N . PRO A 1 225 ? 3.902 1.210 15.107 1.00 77.75 225 PRO A N 1
ATOM 1650 C CA . PRO A 1 225 ? 4.395 2.429 14.448 1.00 77.75 225 PRO A CA 1
ATOM 1651 C C . PRO A 1 225 ? 5.525 2.193 13.424 1.00 77.75 225 PRO A C 1
ATOM 1653 O O . PRO A 1 225 ? 6.074 3.147 12.880 1.00 77.75 225 PRO A O 1
ATOM 1656 N N . GLN A 1 226 ? 5.888 0.939 13.160 1.00 73.62 226 GLN A N 1
ATOM 1657 C CA . GLN A 1 226 ? 6.946 0.521 12.240 1.00 73.62 226 GLN A CA 1
ATOM 1658 C C . GLN A 1 226 ? 6.572 0.732 10.756 1.00 73.62 226 GLN A C 1
ATOM 1660 O O . GLN A 1 226 ? 6.306 -0.196 9.989 1.00 73.62 226 GLN A O 1
ATOM 1665 N N . VAL A 1 227 ? 6.585 1.992 10.325 1.00 70.69 227 VAL A N 1
ATOM 1666 C CA . VAL A 1 227 ? 6.449 2.362 8.911 1.00 70.69 227 VAL A CA 1
ATOM 1667 C C . VAL A 1 227 ? 7.783 2.139 8.201 1.00 70.69 227 VAL A C 1
ATOM 1669 O O . VAL A 1 227 ? 8.786 2.703 8.622 1.00 70.69 227 VAL A O 1
ATOM 1672 N N . PHE A 1 228 ? 7.812 1.355 7.117 1.00 64.00 228 PHE A N 1
ATOM 1673 C CA . PHE A 1 228 ? 9.033 1.146 6.331 1.00 64.00 228 PHE A CA 1
ATOM 1674 C C . PHE A 1 228 ? 8.734 0.851 4.857 1.00 64.00 228 PHE A C 1
ATOM 1676 O O . PHE A 1 228 ? 8.025 -0.106 4.545 1.00 64.00 228 PHE A O 1
ATOM 1683 N N . GLY A 1 229 ? 9.378 1.585 3.943 1.00 63.97 229 GLY A N 1
ATOM 1684 C CA . GLY A 1 229 ? 9.433 1.264 2.511 1.00 63.97 229 GLY A CA 1
ATOM 1685 C C . GLY A 1 229 ? 8.069 0.934 1.895 1.00 63.97 229 GLY A C 1
ATOM 1686 O O . GLY A 1 229 ? 7.232 1.815 1.738 1.00 63.97 229 GLY A O 1
ATOM 1687 N N . ALA A 1 230 ? 7.844 -0.341 1.559 1.00 59.88 230 ALA A N 1
ATOM 1688 C CA . ALA A 1 230 ? 6.612 -0.850 0.944 1.00 59.88 230 ALA A CA 1
ATOM 1689 C C . ALA A 1 230 ? 5.326 -0.580 1.756 1.00 59.88 230 ALA A C 1
ATOM 1691 O O . ALA A 1 230 ? 4.243 -0.467 1.189 1.00 59.88 230 ALA A O 1
ATOM 1692 N N . SER A 1 231 ? 5.412 -0.454 3.088 1.00 71.25 231 SER A N 1
A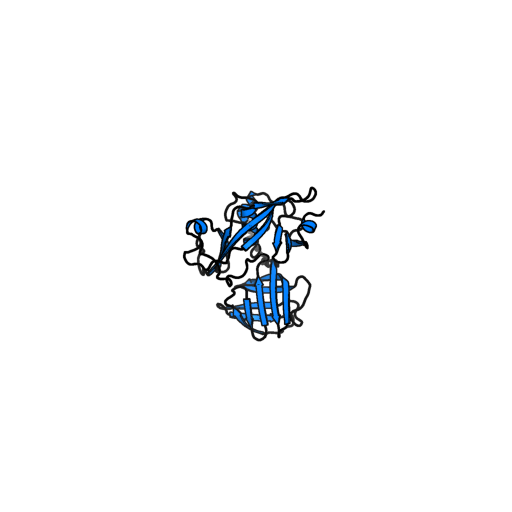TOM 1693 C CA . SER A 1 231 ? 4.235 -0.158 3.916 1.00 71.25 231 SER A CA 1
ATOM 1694 C C . SER A 1 231 ? 3.939 1.339 4.044 1.00 71.25 231 SER A C 1
ATOM 1696 O O . SER A 1 231 ? 2.890 1.684 4.586 1.00 71.25 231 SER A O 1
ATOM 1698 N N . GLU A 1 232 ? 4.810 2.233 3.555 1.00 76.75 232 GLU A N 1
ATOM 1699 C CA . GLU A 1 232 ? 4.652 3.692 3.686 1.00 76.75 232 GLU A CA 1
ATOM 1700 C C . GLU A 1 232 ? 3.317 4.174 3.130 1.00 76.75 232 GLU A C 1
ATOM 1702 O O . GLU A 1 232 ? 2.568 4.855 3.831 1.00 76.75 232 GLU A O 1
ATOM 1707 N N . ALA A 1 233 ? 2.989 3.767 1.900 1.00 82.44 233 ALA A N 1
ATOM 1708 C CA . ALA A 1 233 ? 1.794 4.238 1.218 1.00 82.44 233 ALA A CA 1
ATOM 1709 C C . ALA A 1 233 ? 0.523 3.838 1.971 1.00 82.44 233 ALA A C 1
ATOM 1711 O O . ALA A 1 233 ? -0.314 4.687 2.280 1.00 82.44 233 ALA A O 1
ATOM 1712 N N . VAL A 1 234 ? 0.376 2.553 2.300 1.00 86.00 234 VAL A N 1
ATOM 1713 C CA . VAL A 1 234 ? -0.806 2.062 3.018 1.00 86.00 234 VAL A CA 1
ATOM 1714 C C . VAL A 1 234 ? -0.869 2.606 4.449 1.00 86.00 234 VAL A C 1
ATOM 1716 O O . VAL A 1 234 ? -1.955 2.945 4.918 1.00 86.00 234 VAL A O 1
ATOM 1719 N N . SER A 1 235 ? 0.279 2.785 5.112 1.00 88.38 235 SER A N 1
ATOM 1720 C CA . SER A 1 235 ? 0.355 3.364 6.459 1.00 88.38 235 SER A CA 1
ATOM 1721 C C . SER A 1 235 ? -0.066 4.827 6.459 1.00 88.38 235 SER A C 1
ATOM 1723 O O . SER A 1 235 ? -0.895 5.215 7.279 1.00 88.38 235 SER A O 1
ATOM 1725 N N . LEU A 1 236 ? 0.421 5.640 5.515 1.00 90.06 236 LEU A N 1
ATOM 1726 C CA . LEU A 1 236 ? 0.023 7.045 5.433 1.00 90.06 236 LEU A CA 1
ATOM 1727 C C . LEU A 1 236 ? -1.467 7.184 5.116 1.00 90.06 236 LEU A C 1
ATOM 1729 O O . LEU A 1 236 ? -2.159 7.979 5.745 1.00 90.06 236 LEU A O 1
ATOM 1733 N N . ARG A 1 237 ? -1.992 6.381 4.186 1.00 92.62 237 ARG A N 1
ATOM 1734 C CA . ARG A 1 237 ? -3.424 6.385 3.845 1.00 92.62 237 ARG A CA 1
ATOM 1735 C C . ARG A 1 237 ? -4.299 5.982 5.033 1.00 92.62 237 ARG A C 1
ATOM 1737 O O . ARG A 1 237 ? -5.304 6.645 5.306 1.00 92.62 237 ARG A O 1
ATOM 1744 N N . TYR A 1 238 ? -3.876 4.963 5.789 1.00 94.62 238 TYR A N 1
ATOM 1745 C CA . TYR A 1 238 ? -4.497 4.590 7.060 1.00 94.62 238 TYR A CA 1
ATOM 1746 C C . TYR A 1 238 ? -4.473 5.754 8.057 1.00 94.62 238 TYR A C 1
ATOM 1748 O O . TYR A 1 238 ? -5.514 6.106 8.608 1.00 94.62 238 TYR A O 1
ATOM 1756 N N . LEU A 1 239 ? -3.316 6.393 8.262 1.00 93.69 239 LEU A N 1
ATOM 1757 C CA . LEU A 1 239 ? -3.167 7.517 9.190 1.00 93.69 239 LEU A CA 1
ATOM 1758 C C . LEU A 1 239 ? -4.076 8.686 8.787 1.00 93.69 239 LEU A C 1
ATOM 1760 O O . LEU A 1 239 ? -4.810 9.203 9.626 1.00 93.69 239 LEU A O 1
ATOM 1764 N N . LYS A 1 240 ? -4.148 9.020 7.494 1.00 93.50 240 LYS A N 1
ATOM 1765 C CA . LYS A 1 240 ? -5.073 10.035 6.965 1.00 93.50 240 LYS A CA 1
ATOM 1766 C C . LYS A 1 240 ? -6.545 9.680 7.175 1.00 93.50 240 LYS A C 1
ATOM 1768 O O . LYS A 1 240 ? -7.348 10.570 7.444 1.00 93.50 240 LYS A O 1
ATOM 1773 N N . ALA A 1 241 ? -6.912 8.403 7.062 1.00 95.69 241 ALA A N 1
ATOM 1774 C CA . ALA A 1 241 ? -8.289 7.954 7.269 1.00 95.69 241 ALA A CA 1
ATOM 1775 C C . ALA A 1 241 ? -8.683 7.923 8.757 1.00 95.69 241 ALA A C 1
ATOM 1777 O O . ALA A 1 241 ? -9.788 8.324 9.126 1.00 95.69 241 ALA A O 1
ATOM 1778 N N . CYS A 1 242 ? -7.791 7.426 9.613 1.00 96.12 242 CYS A N 1
ATOM 1779 C CA . CYS A 1 242 ? -8.092 7.097 11.003 1.00 96.12 242 CYS A CA 1
ATOM 1780 C C . CYS A 1 242 ? -7.722 8.199 11.998 1.00 96.12 242 CYS A C 1
ATOM 1782 O O . CYS A 1 242 ? -8.346 8.283 13.059 1.00 96.12 242 CYS A O 1
ATOM 1784 N N . HIS A 1 243 ? -6.766 9.057 11.640 1.00 93.62 243 HIS A N 1
ATOM 1785 C CA . HIS A 1 243 ? -6.224 10.128 12.472 1.00 93.62 243 HIS A CA 1
ATOM 1786 C C . HIS A 1 243 ? -6.173 11.452 11.684 1.00 93.62 243 HIS A C 1
ATOM 1788 O O . HIS A 1 243 ? -5.096 12.006 11.451 1.00 93.62 243 HIS A O 1
ATOM 1794 N N . PRO A 1 244 ? -7.335 11.982 11.248 1.00 86.62 244 PRO A N 1
ATOM 1795 C CA . PRO A 1 244 ? -7.378 13.228 10.493 1.00 86.62 244 PRO A CA 1
ATOM 1796 C C . PRO A 1 244 ? -6.790 14.362 11.344 1.00 86.62 244 PRO A C 1
ATOM 1798 O O . PRO A 1 244 ? -7.307 14.680 12.412 1.00 86.62 244 PRO A O 1
ATOM 1801 N N . GLY A 1 245 ? -5.683 14.941 10.884 1.00 83.69 245 GLY A N 1
ATOM 1802 C CA . GLY A 1 245 ? -4.912 15.944 11.625 1.00 83.69 245 GLY A CA 1
ATOM 1803 C C . GLY A 1 245 ? -3.425 15.614 11.728 1.00 83.69 245 GLY A C 1
ATOM 1804 O O . GLY A 1 245 ? -2.628 16.515 11.972 1.00 83.69 245 GLY A O 1
ATOM 1805 N N . THR A 1 246 ? -3.028 14.362 11.479 1.00 84.62 246 THR A N 1
ATOM 1806 C CA . THR A 1 246 ? -1.611 14.028 11.317 1.00 84.62 246 THR A CA 1
ATOM 1807 C C . THR A 1 246 ? -1.063 14.563 9.991 1.00 84.62 246 THR A C 1
ATOM 1809 O O . THR A 1 246 ? -1.777 14.618 8.979 1.00 84.62 246 THR A O 1
ATOM 1812 N N . GLY A 1 247 ? 0.213 14.963 9.996 1.00 84.38 247 GLY A N 1
ATOM 1813 C CA . GLY A 1 247 ? 0.924 15.481 8.822 1.00 84.38 247 GLY A CA 1
ATOM 1814 C C . GLY A 1 247 ? 1.044 14.475 7.670 1.00 84.38 247 GLY A C 1
ATOM 1815 O O . GLY A 1 247 ? 0.458 13.392 7.700 1.00 84.38 247 GLY A O 1
ATOM 1816 N N . ASP A 1 248 ? 1.774 14.860 6.624 1.00 84.94 248 ASP A N 1
ATOM 1817 C CA . ASP A 1 248 ? 1.997 14.023 5.430 1.00 84.94 248 ASP A CA 1
ATOM 1818 C C . ASP A 1 248 ? 3.209 13.089 5.561 1.00 84.94 248 ASP A C 1
ATOM 1820 O O . ASP A 1 248 ? 3.424 12.243 4.702 1.00 84.94 248 ASP A O 1
ATOM 1824 N N . ASP A 1 249 ? 3.981 13.212 6.641 1.00 83.38 249 ASP A N 1
ATOM 1825 C CA . ASP A 1 249 ? 5.073 12.298 6.963 1.00 83.38 249 ASP A CA 1
ATOM 1826 C C . ASP A 1 249 ? 4.539 11.140 7.828 1.00 83.38 249 ASP A C 1
ATOM 1828 O O . ASP A 1 249 ? 4.165 11.372 8.985 1.00 83.38 249 ASP A O 1
ATOM 1832 N N . PRO A 1 250 ? 4.483 9.897 7.309 1.00 78.69 250 PRO A N 1
ATOM 1833 C CA . PRO A 1 250 ? 3.954 8.768 8.062 1.00 78.69 250 PRO A CA 1
ATOM 1834 C C . PRO A 1 250 ? 4.839 8.366 9.249 1.00 78.69 250 PRO A C 1
ATOM 1836 O O . PRO A 1 250 ? 4.311 7.812 10.212 1.00 78.69 250 PRO A O 1
ATOM 1839 N N . TYR A 1 251 ? 6.142 8.665 9.218 1.00 82.00 251 TYR A N 1
ATOM 1840 C CA . TYR A 1 251 ? 7.068 8.377 10.314 1.00 82.00 251 TYR A CA 1
ATOM 1841 C C . TYR A 1 251 ? 6.783 9.298 11.501 1.00 82.00 251 TYR A C 1
ATOM 1843 O O . TYR A 1 251 ? 6.475 8.831 12.598 1.00 82.00 251 TYR A O 1
ATOM 1851 N N . ALA A 1 252 ? 6.781 10.610 11.249 1.00 84.62 252 ALA A N 1
ATOM 1852 C CA . ALA A 1 252 ? 6.466 11.610 12.265 1.00 84.62 252 ALA A CA 1
ATOM 1853 C C . ALA A 1 252 ? 5.018 11.482 12.771 1.00 84.62 252 ALA A C 1
ATOM 1855 O O . ALA A 1 252 ? 4.747 11.677 13.955 1.00 84.62 252 ALA A O 1
ATOM 1856 N N . ALA A 1 253 ? 4.073 11.131 11.893 1.00 86.25 253 ALA A N 1
ATOM 1857 C CA . ALA A 1 253 ? 2.680 10.909 12.270 1.00 86.25 253 ALA A CA 1
ATOM 1858 C C . ALA A 1 253 ? 2.504 9.696 13.196 1.00 86.25 253 ALA A C 1
ATOM 1860 O O . ALA A 1 253 ? 1.757 9.789 14.170 1.00 86.25 253 ALA A O 1
ATOM 1861 N N . ALA A 1 254 ? 3.174 8.574 12.914 1.00 82.44 254 ALA A N 1
ATOM 1862 C CA . ALA A 1 254 ? 3.118 7.393 13.771 1.00 82.44 254 ALA A CA 1
ATOM 1863 C C . ALA A 1 254 ? 3.753 7.655 15.147 1.00 82.44 254 ALA A C 1
ATOM 1865 O O . ALA A 1 254 ? 3.182 7.250 16.159 1.00 82.44 254 ALA A O 1
ATOM 1866 N N . GLU A 1 255 ? 4.881 8.376 15.188 1.00 82.06 255 GLU A N 1
ATOM 1867 C CA . GLU A 1 255 ? 5.547 8.791 16.430 1.00 82.06 255 GLU A CA 1
ATOM 1868 C C . GLU A 1 255 ? 4.658 9.722 17.270 1.00 82.06 255 GLU A C 1
ATOM 1870 O O . GLU A 1 255 ? 4.457 9.484 18.459 1.00 82.06 255 GLU A O 1
ATOM 1875 N N . ALA A 1 256 ? 4.049 10.738 16.650 1.00 85.56 256 ALA A N 1
ATOM 1876 C CA . ALA A 1 256 ? 3.199 11.709 17.342 1.00 85.56 256 ALA A CA 1
ATOM 1877 C C . ALA A 1 256 ? 1.929 11.100 17.964 1.00 85.56 256 ALA A C 1
ATOM 1879 O O . ALA A 1 256 ? 1.349 11.683 18.880 1.00 85.56 256 ALA A O 1
ATOM 1880 N N . LEU A 1 257 ? 1.472 9.955 17.452 1.00 85.50 257 LEU A N 1
ATOM 1881 C CA . LEU A 1 257 ? 0.289 9.251 17.946 1.00 85.50 257 LEU A CA 1
ATOM 1882 C C . LEU A 1 257 ? 0.584 8.268 19.089 1.00 85.50 257 LEU A C 1
ATOM 1884 O O . LEU A 1 257 ? -0.370 7.704 19.623 1.00 85.50 257 LEU A O 1
ATOM 1888 N N . ASP A 1 258 ? 1.857 8.049 19.442 1.00 81.44 258 ASP A N 1
ATOM 1889 C CA . ASP A 1 258 ? 2.292 7.081 20.464 1.00 81.44 258 ASP A CA 1
ATOM 1890 C C . ASP A 1 258 ? 1.647 5.690 20.272 1.00 81.44 258 ASP A C 1
ATOM 1892 O O . ASP A 1 258 ? 1.117 5.062 21.193 1.00 81.44 258 ASP A O 1
ATOM 1896 N N . LEU A 1 259 ? 1.607 5.222 19.017 1.00 78.69 259 LEU A N 1
ATOM 1897 C CA . LEU A 1 259 ? 0.987 3.941 18.679 1.00 78.69 259 LEU A CA 1
ATOM 1898 C C . LEU A 1 259 ? 1.819 2.784 19.237 1.00 78.69 259 LEU A C 1
ATOM 1900 O O . LEU A 1 259 ? 3.014 2.666 18.967 1.00 78.69 259 LEU A O 1
ATOM 1904 N N . ALA A 1 260 ? 1.165 1.876 19.959 1.00 79.31 260 ALA A N 1
ATOM 1905 C CA . ALA A 1 260 ? 1.795 0.646 20.413 1.00 79.31 260 ALA A CA 1
ATOM 1906 C C . ALA A 1 260 ? 1.893 -0.378 19.263 1.00 79.31 260 ALA A C 1
ATOM 1908 O O . ALA A 1 260 ? 0.913 -0.552 18.531 1.00 79.31 260 ALA A O 1
ATOM 1909 N N . PRO A 1 261 ? 3.017 -1.114 19.141 1.00 79.00 261 PRO A N 1
ATOM 1910 C CA . PRO A 1 261 ? 3.124 -2.237 18.220 1.00 79.00 261 PRO A CA 1
ATOM 1911 C C . PRO A 1 261 ? 1.993 -3.247 18.420 1.00 79.00 261 PRO A C 1
ATOM 1913 O O . PRO A 1 261 ? 1.743 -3.715 19.535 1.00 79.00 261 PRO A O 1
ATOM 1916 N N . SER A 1 262 ? 1.329 -3.619 17.328 1.00 81.88 262 SER A N 1
ATOM 1917 C CA . SER A 1 262 ? 0.348 -4.701 17.361 1.00 81.88 262 SER A CA 1
ATOM 1918 C C . SER A 1 262 ? 1.058 -6.055 17.486 1.00 81.88 262 SER A C 1
ATOM 1920 O O . SER A 1 262 ? 1.936 -6.352 16.674 1.00 81.88 262 SER A O 1
ATOM 1922 N N . PRO A 1 263 ? 0.654 -6.942 18.415 1.00 81.69 263 PRO A N 1
ATOM 1923 C CA . PRO A 1 263 ? 1.178 -8.310 18.460 1.00 81.69 263 PRO A CA 1
ATOM 1924 C C . PRO A 1 263 ? 0.772 -9.137 17.228 1.00 81.69 263 PRO A C 1
ATOM 1926 O O . PRO A 1 263 ? 1.360 -10.180 16.962 1.00 81.69 263 PRO A O 1
ATOM 1929 N N . ASP A 1 264 ? -0.235 -8.676 16.483 1.00 85.88 264 ASP A N 1
ATOM 1930 C CA . ASP A 1 264 ? -0.716 -9.287 15.249 1.00 85.88 264 ASP A CA 1
ATOM 1931 C C . ASP A 1 264 ? -0.153 -8.578 14.000 1.00 85.88 264 ASP A C 1
ATOM 1933 O O . ASP A 1 264 ? -0.674 -8.781 12.908 1.00 85.88 264 ASP A O 1
ATOM 1937 N N . ALA A 1 265 ? 0.874 -7.727 14.124 1.00 83.81 265 ALA A N 1
ATOM 1938 C CA . ALA A 1 265 ? 1.476 -7.013 12.997 1.00 83.81 265 ALA A CA 1
ATOM 1939 C C . ALA A 1 265 ? 1.835 -7.949 11.826 1.00 83.81 265 ALA A C 1
ATOM 1941 O O . ALA A 1 265 ? 2.443 -9.008 12.000 1.00 83.81 265 ALA A O 1
ATOM 1942 N N . GLY A 1 266 ? 1.414 -7.576 10.614 1.00 78.50 266 GLY A N 1
ATOM 1943 C CA . GLY A 1 266 ? 1.609 -8.368 9.398 1.00 78.50 266 GLY A CA 1
ATOM 1944 C C . GLY A 1 266 ? 0.724 -9.616 9.289 1.00 78.50 266 GLY A C 1
ATOM 1945 O O . GLY A 1 266 ? 0.743 -10.281 8.253 1.00 78.50 266 GLY A O 1
ATOM 1946 N N . ARG A 1 267 ? -0.073 -9.944 10.313 1.00 83.94 267 ARG A N 1
ATOM 1947 C CA . ARG A 1 267 ? -1.015 -11.063 10.264 1.00 83.94 267 ARG A CA 1
ATOM 1948 C C . ARG A 1 267 ? -2.180 -10.738 9.334 1.00 83.94 267 ARG A C 1
ATOM 1950 O O . ARG A 1 267 ? -2.719 -9.629 9.345 1.00 83.94 267 ARG A O 1
ATOM 1957 N N . ARG A 1 268 ? -2.595 -11.748 8.569 1.00 88.31 268 ARG A N 1
ATOM 1958 C CA . ARG A 1 268 ? -3.766 -11.709 7.690 1.00 88.31 268 ARG A CA 1
ATOM 1959 C C . ARG A 1 268 ? -4.926 -12.486 8.311 1.00 88.31 268 ARG A C 1
ATOM 1961 O O . ARG A 1 268 ? -4.729 -13.551 8.897 1.00 88.31 268 ARG A O 1
ATOM 1968 N N . PHE A 1 269 ? -6.128 -11.954 8.164 1.00 90.31 269 PHE A N 1
ATOM 1969 C CA . PHE A 1 269 ? -7.390 -12.524 8.620 1.00 90.31 269 PHE A CA 1
ATOM 1970 C C . PHE A 1 269 ? -8.312 -12.692 7.417 1.00 90.31 269 PHE A C 1
ATOM 1972 O O . PHE A 1 269 ? -8.339 -11.826 6.549 1.00 90.31 269 PHE A O 1
ATOM 1979 N N . LEU A 1 270 ? -9.057 -13.797 7.364 1.00 88.88 270 LEU A N 1
ATOM 1980 C CA . LEU A 1 270 ? -9.884 -14.144 6.203 1.00 88.88 270 LEU A CA 1
ATOM 1981 C C . LEU A 1 270 ? -10.941 -13.079 5.883 1.00 88.88 270 LEU A C 1
ATOM 1983 O O . LEU A 1 270 ? -11.221 -12.827 4.719 1.00 88.88 270 LEU A O 1
ATOM 1987 N N . ASP A 1 271 ? -11.511 -12.465 6.915 1.00 94.88 271 ASP A N 1
ATOM 1988 C CA . ASP A 1 271 ? -12.527 -11.428 6.804 1.00 94.88 271 ASP A CA 1
ATOM 1989 C C . ASP A 1 271 ? -12.503 -10.508 8.039 1.00 94.88 271 ASP A C 1
ATOM 1991 O O . ASP A 1 271 ? -11.715 -10.682 8.978 1.00 94.88 271 ASP A O 1
ATOM 1995 N N . PHE A 1 272 ? -13.390 -9.510 8.043 1.00 97.00 272 PHE A N 1
ATOM 1996 C CA . PHE A 1 272 ? -13.499 -8.556 9.144 1.00 97.00 272 PHE A CA 1
ATOM 1997 C C . PHE A 1 272 ? -13.972 -9.207 10.454 1.00 97.00 272 PHE A C 1
ATOM 1999 O O . PHE A 1 272 ? -13.551 -8.783 11.528 1.00 97.00 272 PHE A O 1
ATOM 2006 N N . ALA A 1 273 ? -14.822 -10.238 10.394 1.00 97.44 273 ALA A N 1
ATOM 2007 C CA . ALA A 1 273 ? -15.311 -10.920 11.590 1.00 97.44 273 ALA A CA 1
ATOM 2008 C C . ALA A 1 273 ? -14.170 -11.670 12.296 1.00 97.44 273 ALA A C 1
ATOM 2010 O O . ALA A 1 273 ? -14.049 -11.603 13.519 1.00 97.44 273 ALA A O 1
ATOM 2011 N N . ALA A 1 274 ? -13.286 -12.308 11.526 1.00 96.88 274 ALA A N 1
ATOM 2012 C CA . ALA A 1 274 ? -12.069 -12.932 12.024 1.00 96.88 274 ALA A CA 1
ATOM 2013 C C . ALA A 1 274 ? -11.082 -11.901 12.595 1.00 96.88 274 ALA A C 1
ATOM 2015 O O . ALA A 1 274 ? -10.482 -12.151 13.639 1.00 96.88 274 ALA A O 1
ATOM 2016 N N . LEU A 1 275 ? -10.939 -10.733 11.956 1.00 97.06 275 LEU A N 1
ATOM 2017 C CA . LEU A 1 275 ? -10.066 -9.654 12.437 1.00 97.06 275 LEU A CA 1
ATOM 2018 C C . LEU A 1 275 ? -10.451 -9.168 13.842 1.00 97.06 275 LEU A C 1
ATOM 2020 O O . LEU A 1 275 ? -9.571 -8.882 14.657 1.00 97.06 275 LEU A O 1
ATOM 2024 N N . ILE A 1 276 ? -11.751 -9.062 14.127 1.00 97.50 276 ILE A N 1
ATOM 2025 C CA . ILE A 1 276 ? -12.260 -8.523 15.399 1.00 97.50 276 ILE A CA 1
ATOM 2026 C C . ILE A 1 276 ? -12.566 -9.606 16.441 1.00 97.50 276 ILE A C 1
ATOM 2028 O O . ILE A 1 276 ? -13.002 -9.285 17.552 1.00 97.50 276 ILE A O 1
ATOM 2032 N N . ALA A 1 277 ? -12.349 -10.878 16.105 1.00 93.25 277 ALA A N 1
ATOM 2033 C CA . ALA A 1 277 ? -12.398 -11.985 17.053 1.00 93.25 277 ALA A CA 1
ATOM 2034 C C . ALA A 1 277 ? -11.214 -11.917 18.039 1.00 93.25 277 ALA A C 1
ATOM 2036 O O . ALA A 1 277 ? -10.232 -11.216 17.795 1.00 93.25 277 ALA A O 1
ATOM 2037 N N . ARG A 1 278 ? -11.314 -12.620 19.174 1.00 80.69 278 ARG A N 1
ATOM 2038 C CA . ARG A 1 278 ? -10.237 -12.676 20.180 1.00 80.69 278 ARG A CA 1
ATOM 2039 C C . ARG A 1 278 ? -8.962 -13.279 19.592 1.00 80.69 278 ARG A C 1
ATOM 2041 O O . ARG A 1 278 ? -9.054 -14.406 19.066 1.00 80.69 278 ARG A O 1
#

Foldseek 3Di:
DDDDDDDDDDDDDPPPDPPPDPPQAFFDKWWKWKQAQNDIDTDIWTWGADPPRKIKIAHPVQDADVPARMWTWAAPDDQWTWIAGPVGDTQGIWGQDPQNQWIDGVRMIMGIAQQPDDPTLVPLDDDPDDPVQQVQWFFLDDDDQKTKIKRKDAWDFDAFFDPQWTFTKTKIKMKIFMDGHNDDDDGTDDPPTRIHDIDMWIWTLTLAFTWTAGPQQKIFGAQPPPDDDSCSNVQQVSCCHNPPPADSGSNVSRVVVVRDGHPCHGPMGNHRVRSRDD

Mean predicted aligned error: 14.35 Å

Secondary structure (DSSP, 8-state):
-PPPPP------------------PPPEEEEEEEEETTEEEEEEEEEEE-GGG-EEEEETT---BTTBS-EEEEEEETTEEEEEETTS-EEEEEEE-SSTTEEEETTEEEEEE-TTPPP-TT---SPPPPHHHHHT-EEEEE-SSEEEEEEEPPPEEEEE--SSS--EEEEEEEEEEEEE-SSPPPSSPPTT--PPPPEEEEEEE-SS--EEE-TTS-EEE---S---GGGHHHHHHHHHHHSBTB-S-HHHHHHHTTPPPPTTTT-EESSHHHHT--

Nearest PDB structures (foldseek):
  2rci-assembly1_A  TM=3.149E-01  e=5.005E+00  unclassified
  3bgh-assembly1_B  TM=1.931E-01  e=6.920E+00  Helicobacter pylori 26695

Sequence (278 aa):
MTPRPTLLALTIALLAGLSGTPVVAAPQAALCEVTLGGARIDGPCRFTPRKGGSFDIRMDDGRRFGGAERLSLDVTGKGRGRLSGSDGRTWGTARRQADGACWAATGLTVCVRDPGDAPAAGSRGGTPPTEAERRTAFGARCHMSGCTWVIQSAARQIGEGSAAIPGRRVEVTARVASAEYPDDYPAHPEAGLDWSAPFTDQYFCSPRRPAFADSDGSWQVLDLPQVFGASEAVSLRYLKACHPGTGDDPYAAAEALDLAPSPDAGRRFLDFAALIAR

pLDDT: mean 80.35, std 16.89, range [35.25, 98.56]

Radius of gyration: 23.77 Å; Cα contacts (8 Å, |Δi|>4): 570; chains: 1; bounding box: 95×47×62 Å

Organism: NCBI:txid1545044